Protein AF-A0A7S0QJR6-F1 (afdb_monomer_lite)

Structure (mmCIF, N/CA/C/O backbone):
data_AF-A0A7S0QJR6-F1
#
_entry.id   AF-A0A7S0QJR6-F1
#
loop_
_atom_site.group_PDB
_atom_site.id
_atom_site.type_symbol
_atom_site.label_atom_id
_atom_site.label_alt_id
_atom_site.label_comp_id
_atom_site.label_asym_id
_atom_site.label_entity_id
_atom_site.label_seq_id
_atom_site.pdbx_PDB_ins_code
_atom_site.Cartn_x
_atom_site.Cartn_y
_atom_site.Cartn_z
_atom_site.occupancy
_atom_site.B_iso_or_equiv
_atom_site.auth_seq_id
_atom_site.auth_comp_id
_atom_site.auth_asym_id
_atom_site.auth_atom_id
_atom_site.pdbx_PDB_model_num
ATOM 1 N N . LYS A 1 1 ? -5.152 1.933 2.899 1.00 95.94 1 LYS A N 1
ATOM 2 C CA . LYS A 1 1 ? -4.563 0.756 3.585 1.00 95.94 1 LYS A CA 1
ATOM 3 C C . LYS A 1 1 ? -5.414 0.241 4.747 1.00 95.94 1 LYS A C 1
ATOM 5 O O . LYS A 1 1 ? -6.207 -0.655 4.520 1.00 95.94 1 LYS A O 1
ATOM 10 N N . ILE A 1 2 ? -5.350 0.818 5.956 1.00 97.94 2 ILE A N 1
ATOM 11 C CA . ILE A 1 2 ? -6.043 0.253 7.140 1.00 97.94 2 ILE A CA 1
ATOM 12 C C . ILE A 1 2 ? -7.570 0.184 6.974 1.00 97.94 2 ILE A C 1
ATOM 14 O O . ILE A 1 2 ? -8.167 -0.830 7.309 1.00 97.94 2 ILE A O 1
ATOM 18 N N . ARG A 1 3 ? -8.201 1.206 6.374 1.00 96.88 3 ARG A N 1
ATOM 19 C CA . ARG A 1 3 ? -9.638 1.164 6.027 1.00 96.88 3 ARG A CA 1
ATOM 20 C C . ARG A 1 3 ? -9.983 -0.028 5.124 1.00 96.88 3 ARG A C 1
ATOM 22 O O . ARG A 1 3 ? -10.975 -0.702 5.360 1.00 96.88 3 ARG A O 1
ATOM 29 N N . THR A 1 4 ? -9.139 -0.305 4.129 1.00 97.75 4 THR A N 1
ATOM 30 C CA . THR A 1 4 ? -9.279 -1.445 3.210 1.00 97.75 4 THR A CA 1
ATOM 31 C C . THR A 1 4 ? -9.211 -2.773 3.959 1.00 97.75 4 THR A C 1
ATOM 33 O O . THR A 1 4 ? -10.058 -3.627 3.735 1.00 97.75 4 THR A O 1
ATOM 36 N N . ILE A 1 5 ? -8.258 -2.917 4.886 1.00 98.31 5 ILE A N 1
ATOM 37 C CA . ILE A 1 5 ? -8.121 -4.114 5.727 1.00 98.31 5 ILE A CA 1
ATOM 38 C C . ILE A 1 5 ? -9.370 -4.311 6.585 1.00 98.31 5 ILE A C 1
ATOM 40 O O . ILE A 1 5 ? -10.014 -5.349 6.498 1.00 98.31 5 ILE A O 1
ATOM 44 N N . LEU A 1 6 ? -9.763 -3.307 7.372 1.00 97.94 6 LEU A N 1
ATOM 45 C CA . LEU A 1 6 ? -10.917 -3.436 8.268 1.00 97.94 6 LEU A CA 1
ATOM 46 C C . LEU A 1 6 ? -12.202 -3.770 7.499 1.00 97.94 6 LEU A C 1
ATOM 48 O O . LEU A 1 6 ? -12.955 -4.642 7.921 1.00 97.94 6 LEU A O 1
ATOM 52 N N . ALA A 1 7 ? -12.418 -3.147 6.340 1.00 97.81 7 ALA A N 1
ATOM 53 C CA . ALA A 1 7 ? -13.571 -3.443 5.498 1.00 97.81 7 ALA A CA 1
ATOM 54 C C . ALA A 1 7 ? -13.519 -4.847 4.869 1.00 97.81 7 ALA A C 1
ATOM 56 O O . ALA A 1 7 ? -14.552 -5.511 4.815 1.00 97.81 7 ALA A O 1
ATOM 57 N N . TRP A 1 8 ? -12.344 -5.323 4.437 1.00 97.94 8 TRP A N 1
ATOM 58 C CA . TRP A 1 8 ? -12.167 -6.684 3.913 1.00 97.94 8 TRP A CA 1
ATOM 59 C C . TRP A 1 8 ? -12.589 -7.744 4.937 1.00 97.94 8 TRP A C 1
ATOM 61 O O . TRP A 1 8 ? -13.378 -8.633 4.626 1.00 97.94 8 TRP A O 1
ATOM 71 N N . TYR A 1 9 ? -12.149 -7.588 6.188 1.00 98.00 9 TYR A N 1
ATOM 72 C CA . TYR A 1 9 ? -12.516 -8.477 7.298 1.00 98.00 9 TYR A CA 1
ATOM 73 C C . TYR A 1 9 ? -13.872 -8.145 7.934 1.00 98.00 9 TYR A C 1
ATOM 75 O O . TYR A 1 9 ? -14.216 -8.706 8.972 1.00 98.00 9 TYR A O 1
ATOM 83 N N . LYS A 1 10 ? -14.659 -7.241 7.332 1.00 97.50 10 LYS A N 1
ATOM 84 C CA . LYS A 1 10 ? -15.990 -6.830 7.816 1.00 97.50 10 LYS A CA 1
ATOM 85 C C . LYS A 1 10 ? -15.982 -6.332 9.270 1.00 97.50 10 LYS A C 1
ATOM 87 O O . LYS A 1 10 ? -16.962 -6.485 9.997 1.00 97.50 10 LYS A O 1
ATOM 92 N N . VAL A 1 11 ? -14.881 -5.715 9.697 1.00 97.06 11 VAL A N 1
ATOM 93 C CA . VAL A 1 11 ? -14.753 -5.110 11.023 1.00 97.06 11 VAL A CA 1
ATOM 94 C C . VAL A 1 11 ? -15.526 -3.798 11.036 1.00 97.06 11 VAL A C 1
ATOM 96 O O . VAL A 1 11 ? -15.224 -2.876 10.278 1.00 97.06 11 VAL A O 1
ATOM 99 N N . ASN A 1 12 ? -16.514 -3.694 11.923 1.00 95.56 12 ASN A N 1
ATOM 100 C CA . ASN A 1 12 ? -17.247 -2.450 12.113 1.00 95.56 12 ASN A CA 1
ATOM 101 C C . ASN A 1 12 ? -16.322 -1.390 12.732 1.00 95.56 12 ASN A C 1
ATOM 103 O O . ASN A 1 12 ? -15.816 -1.567 13.841 1.00 95.56 12 ASN A O 1
ATOM 107 N N . CYS A 1 13 ? -16.089 -0.288 12.019 1.00 95.6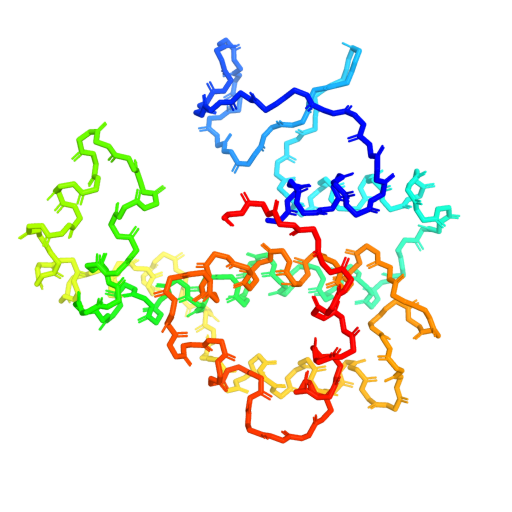2 13 CYS A N 1
ATOM 108 C CA . CYS A 1 13 ? -15.233 0.794 12.484 1.00 95.62 13 CYS A CA 1
ATOM 109 C C . CYS A 1 13 ? -15.836 2.165 12.175 1.00 95.62 13 CYS A C 1
ATOM 111 O O . CYS A 1 13 ? -16.346 2.409 11.081 1.00 95.62 13 CYS A O 1
ATOM 113 N N . LYS A 1 14 ? -15.705 3.098 13.124 1.00 95.56 14 LYS A N 1
ATOM 114 C CA . LYS A 1 14 ? -16.000 4.513 12.897 1.00 95.56 14 LYS A CA 1
ATOM 115 C C . LYS A 1 14 ? -14.749 5.209 12.373 1.00 95.56 14 LYS A C 1
ATOM 117 O O . LYS A 1 14 ? -13.735 5.273 13.065 1.00 95.56 14 LYS A O 1
ATOM 122 N N . VAL A 1 15 ? -14.837 5.763 11.170 1.00 94.62 15 VAL A N 1
ATOM 123 C CA . VAL A 1 15 ? -13.772 6.589 10.600 1.00 94.62 15 VAL A CA 1
ATOM 124 C C . VAL A 1 15 ? -13.892 8.008 11.148 1.00 94.62 15 VAL A C 1
ATOM 126 O O . VAL A 1 15 ? -14.958 8.617 11.094 1.00 94.62 15 VAL A O 1
ATOM 129 N N . VAL A 1 16 ? -12.789 8.529 11.679 1.00 93.88 16 VAL A N 1
ATOM 130 C CA . VAL A 1 16 ? -12.651 9.934 12.072 1.00 93.88 16 VAL A CA 1
ATOM 131 C C . VAL A 1 16 ? -11.519 10.522 11.244 1.00 93.88 16 VAL A C 1
ATOM 133 O O . VAL A 1 16 ? -10.412 9.981 11.244 1.00 93.88 16 VAL A O 1
ATOM 136 N N . GLU A 1 17 ? -11.810 11.589 10.504 1.00 90.06 17 GLU A N 1
ATOM 137 C CA . GLU A 1 17 ? -10.824 12.250 9.652 1.00 90.06 17 GLU A CA 1
ATOM 138 C C . GLU A 1 17 ? -9.863 13.122 10.471 1.00 90.06 17 GLU A C 1
ATOM 140 O O . GLU A 1 17 ? -10.236 13.732 11.474 1.00 90.06 17 GLU A O 1
ATOM 145 N N . GLY A 1 18 ? -8.612 13.197 10.016 1.00 88.69 18 GLY A N 1
ATOM 146 C CA . GLY A 1 18 ? -7.575 14.020 10.636 1.00 88.69 18 GLY A CA 1
ATOM 147 C C . GLY A 1 18 ? -6.831 13.360 11.803 1.00 88.69 18 GLY A C 1
ATOM 148 O O . GLY A 1 18 ? -6.850 12.147 12.008 1.00 88.69 18 GLY A O 1
ATOM 149 N N . LYS A 1 19 ? -6.080 14.183 12.544 1.00 91.06 19 LYS A N 1
ATOM 150 C CA . LYS A 1 19 ? -5.266 13.737 13.687 1.00 91.06 19 LYS A CA 1
ATOM 151 C C . LYS A 1 19 ? -6.158 13.490 14.902 1.00 91.06 19 LYS A C 1
ATOM 153 O O . LYS A 1 19 ? -7.064 14.274 15.165 1.00 91.06 19 LYS A O 1
ATOM 158 N N . LYS A 1 20 ? -5.845 12.463 15.699 1.00 92.25 20 LYS A N 1
ATOM 159 C CA . LYS A 1 20 ? -6.559 12.187 16.955 1.00 92.25 20 LYS A CA 1
ATOM 160 C C . LYS A 1 20 ? -6.364 13.342 17.957 1.00 92.25 20 LYS A C 1
ATOM 162 O O . LYS A 1 20 ? -5.222 13.576 18.371 1.00 92.25 20 LYS A O 1
ATOM 167 N N . PRO A 1 21 ? -7.438 14.029 18.396 1.00 92.50 21 PRO A N 1
ATOM 168 C CA . PRO A 1 21 ? -7.339 15.066 19.419 1.00 92.50 21 PRO A CA 1
ATOM 169 C C . PRO A 1 21 ? -6.743 14.510 20.716 1.00 92.50 21 PRO A C 1
ATOM 171 O O . PRO A 1 21 ? -7.046 13.386 21.117 1.00 92.50 21 PRO A O 1
ATOM 174 N N . GLY A 1 22 ? -5.856 15.279 21.348 1.00 92.62 22 GLY A N 1
ATOM 175 C CA . GLY A 1 22 ? -5.223 14.901 22.616 1.00 92.62 22 GLY A CA 1
ATOM 176 C C . GLY A 1 22 ? -4.218 13.744 22.543 1.00 92.62 22 GLY A C 1
ATOM 177 O O . GLY A 1 22 ? -3.695 13.349 23.577 1.00 92.62 22 GLY A O 1
ATOM 178 N N . SER A 1 23 ? -3.911 13.186 21.364 1.00 93.62 23 SER A N 1
ATOM 179 C CA . SER A 1 23 ? -2.858 12.168 21.257 1.00 93.62 23 SER A CA 1
ATOM 180 C C . SER A 1 23 ? -1.466 12.801 21.199 1.00 93.62 23 SER A C 1
ATOM 182 O O . SER A 1 23 ? -1.245 13.794 20.495 1.00 93.62 23 SER A O 1
ATOM 184 N N . GLU A 1 24 ? -0.506 12.201 21.903 1.00 94.81 24 GLU A N 1
ATOM 185 C CA . GLU A 1 24 ? 0.919 12.522 21.754 1.00 94.81 24 GLU A CA 1
ATOM 186 C C . GLU A 1 24 ? 1.427 12.161 20.354 1.00 94.81 24 GLU A C 1
ATOM 188 O O . GLU A 1 24 ? 2.206 12.907 19.761 1.00 94.81 24 GLU A O 1
ATOM 193 N N . TYR A 1 25 ? 0.908 11.078 19.769 1.00 94.62 25 TYR A N 1
ATOM 194 C CA . TYR A 1 25 ? 1.228 10.676 18.406 1.00 94.62 25 TYR A CA 1
ATOM 195 C C . TYR A 1 25 ? 0.570 11.621 17.391 1.00 94.62 25 TYR A C 1
ATOM 197 O O . TYR A 1 25 ? -0.652 11.752 17.331 1.00 94.62 25 TYR A O 1
ATOM 205 N N . LYS A 1 26 ? 1.391 12.300 16.582 1.00 94.00 26 LYS A N 1
ATOM 206 C CA . LYS A 1 26 ? 0.939 13.370 15.670 1.00 94.00 26 LYS A CA 1
ATOM 207 C C . LYS A 1 26 ? 0.714 12.930 14.223 1.00 94.00 26 LYS A C 1
ATOM 209 O O . LYS A 1 26 ? 0.361 13.777 13.397 1.00 94.00 26 LYS A O 1
ATOM 214 N N . LYS A 1 27 ? 0.941 11.654 13.901 1.00 93.81 27 LYS A N 1
ATOM 215 C CA . LYS A 1 27 ? 0.757 11.098 12.552 1.00 93.81 27 LYS A CA 1
ATOM 216 C C . LYS A 1 27 ? -0.567 10.331 12.451 1.00 93.81 27 LYS A C 1
ATOM 218 O O . LYS A 1 27 ? -1.242 10.086 13.447 1.00 93.81 27 LYS A O 1
ATOM 223 N N . VAL A 1 28 ? -0.925 9.969 11.225 1.00 93.00 28 VAL A N 1
ATOM 224 C CA . VAL A 1 28 ? -2.053 9.093 10.884 1.00 93.00 28 VAL A CA 1
ATOM 225 C C . VAL A 1 28 ? -1.512 7.867 10.132 1.00 93.00 28 VAL A C 1
ATOM 227 O O . VAL A 1 28 ? -0.479 7.995 9.474 1.00 93.00 28 VAL A O 1
ATOM 230 N N . PRO A 1 29 ? -2.170 6.696 10.197 1.00 95.75 29 PRO A N 1
ATOM 231 C CA . PRO A 1 29 ? -3.399 6.407 10.938 1.00 95.75 29 PRO A CA 1
ATOM 232 C C . PRO A 1 29 ? -3.167 6.151 12.436 1.00 95.75 29 PRO A C 1
ATOM 234 O O . PRO A 1 29 ? -2.066 5.815 12.871 1.00 95.75 29 PRO A O 1
ATOM 237 N N . VAL A 1 30 ? -4.251 6.266 13.208 1.00 97.25 30 VAL A N 1
ATOM 238 C CA . VAL A 1 30 ? -4.358 5.821 14.604 1.00 97.25 30 VAL A CA 1
ATOM 239 C C . VAL A 1 30 ? -5.579 4.912 14.712 1.00 97.25 30 VAL A C 1
ATOM 241 O O . VAL A 1 30 ? -6.662 5.291 14.269 1.00 97.25 30 VAL A O 1
ATOM 244 N N . LEU A 1 31 ? -5.410 3.729 15.297 1.00 97.25 31 LEU A N 1
ATOM 245 C CA . LEU A 1 31 ? -6.488 2.777 15.544 1.00 97.25 31 LEU A CA 1
ATOM 246 C C . LEU A 1 31 ? -6.731 2.713 17.048 1.00 97.25 31 LEU A C 1
ATOM 248 O O . LEU A 1 31 ? -5.809 2.452 17.819 1.00 97.25 31 LEU A O 1
ATOM 252 N N . VAL A 1 32 ? -7.967 2.974 17.461 1.00 96.19 32 VAL A N 1
ATOM 253 C CA . VAL A 1 32 ? -8.371 2.948 18.868 1.00 96.19 32 VAL A CA 1
ATOM 254 C C . VAL A 1 32 ? -9.368 1.818 19.059 1.00 96.19 32 VAL A C 1
ATOM 256 O O . VAL A 1 32 ? -10.373 1.748 18.357 1.00 96.19 32 VAL A O 1
ATOM 259 N N . THR A 1 33 ? -9.093 0.950 20.023 1.00 91.94 33 THR A N 1
ATOM 260 C CA . THR A 1 33 ? -9.961 -0.166 20.407 1.00 91.94 33 THR A CA 1
ATOM 261 C C . THR A 1 33 ? -10.104 -0.151 21.919 1.00 91.94 33 THR A C 1
ATOM 263 O O . THR A 1 33 ? -9.075 -0.230 22.578 1.00 91.94 33 THR A O 1
ATOM 266 N N . HIS A 1 34 ? -11.318 -0.083 22.473 1.00 86.50 34 HIS A N 1
ATOM 267 C CA . HIS A 1 34 ? -11.576 -0.035 23.926 1.00 86.50 34 HIS A CA 1
ATOM 268 C C . HIS A 1 34 ? -10.544 0.819 24.700 1.00 86.50 34 HIS A C 1
ATOM 270 O O . HIS A 1 34 ? -10.650 2.041 24.700 1.00 86.50 34 HIS A O 1
ATOM 276 N N . ASN A 1 35 ? -9.507 0.189 25.271 1.00 89.81 35 ASN A N 1
ATOM 277 C CA . ASN A 1 35 ? -8.468 0.828 26.089 1.00 89.81 35 ASN A CA 1
ATOM 278 C C . ASN A 1 35 ? -7.063 0.833 25.452 1.00 89.81 35 ASN A C 1
ATOM 280 O O . ASN A 1 35 ? -6.067 1.031 26.145 1.00 89.81 35 ASN A O 1
ATOM 284 N N . ARG A 1 36 ? -6.946 0.585 24.145 1.00 94.69 36 ARG A N 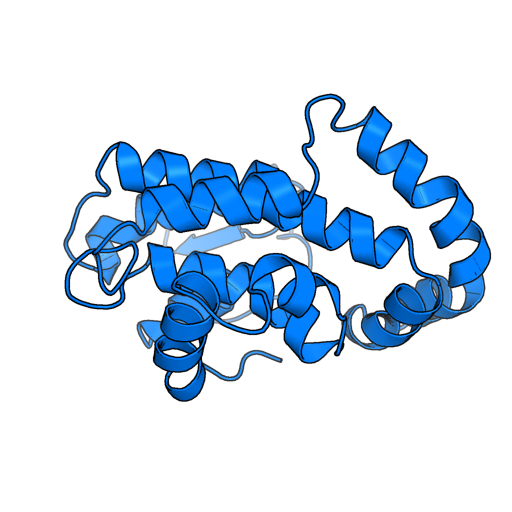1
ATOM 285 C CA . ARG A 1 36 ? -5.668 0.522 23.427 1.00 94.69 36 ARG A CA 1
ATOM 286 C C . ARG A 1 36 ? -5.665 1.447 22.222 1.00 94.69 36 ARG A C 1
ATOM 288 O O . ARG A 1 36 ? -6.627 1.517 21.461 1.00 94.69 36 ARG A O 1
ATOM 295 N N . GLN A 1 37 ? -4.533 2.115 22.040 1.00 95.94 37 GLN A N 1
ATOM 296 C CA . GLN A 1 37 ? -4.203 2.845 20.829 1.00 95.94 37 GLN A CA 1
ATOM 297 C C . GLN A 1 37 ? -3.059 2.117 20.121 1.00 95.94 37 GLN A C 1
ATOM 299 O O . GLN A 1 37 ? -2.028 1.834 20.729 1.00 95.94 37 GLN A O 1
ATOM 304 N N . ILE A 1 38 ? -3.246 1.813 18.843 1.00 97.06 38 ILE A N 1
ATOM 305 C CA . ILE A 1 38 ? -2.202 1.311 17.953 1.00 97.06 38 ILE A CA 1
ATOM 306 C C . ILE A 1 38 ? -1.888 2.443 16.977 1.00 97.06 38 ILE A C 1
ATOM 308 O O . ILE A 1 38 ? -2.796 3.097 16.460 1.00 97.06 38 ILE A O 1
ATOM 312 N N . ASN A 1 39 ? -0.606 2.709 16.769 1.00 97.19 39 ASN A N 1
ATOM 313 C CA . ASN A 1 39 ? -0.104 3.775 15.908 1.00 97.19 39 ASN A CA 1
ATOM 314 C C . ASN A 1 39 ? 0.721 3.160 14.790 1.00 97.19 39 ASN A C 1
ATOM 316 O O . ASN A 1 39 ? 1.288 2.094 14.997 1.00 97.19 39 ASN A O 1
ATOM 320 N N . ASP A 1 40 ? 0.853 3.887 13.682 1.00 96.31 40 ASP A N 1
ATOM 321 C CA . ASP A 1 40 ? 1.588 3.454 12.494 1.00 96.31 40 ASP A CA 1
ATOM 322 C C . ASP A 1 40 ? 0.922 2.277 11.767 1.00 96.31 40 ASP A C 1
ATOM 324 O O . ASP A 1 40 ? 0.548 1.255 12.337 1.00 96.31 40 ASP A O 1
ATOM 328 N N . SER A 1 41 ? 0.750 2.435 10.460 1.00 97.50 41 SER A N 1
ATOM 329 C CA . SER A 1 41 ? 0.051 1.440 9.661 1.00 97.50 41 SER A CA 1
ATOM 330 C C . SER A 1 41 ? 0.812 0.115 9.518 1.00 97.50 41 SER A C 1
ATOM 332 O O . SER A 1 41 ? 0.158 -0.909 9.371 1.00 97.50 41 SER A O 1
ATOM 334 N N . TYR A 1 42 ? 2.148 0.118 9.583 1.00 98.25 42 TYR A N 1
ATOM 335 C CA . TYR A 1 42 ? 2.976 -1.098 9.576 1.00 98.25 42 TYR A CA 1
ATOM 336 C C . TYR A 1 42 ? 2.734 -1.916 10.853 1.00 98.25 42 TYR A C 1
ATOM 338 O O . TYR A 1 42 ? 2.365 -3.090 10.807 1.00 98.25 42 TYR A O 1
ATOM 346 N N . ILE A 1 43 ? 2.813 -1.252 12.011 1.00 98.19 43 ILE A N 1
ATOM 347 C CA . ILE A 1 43 ? 2.581 -1.880 13.318 1.00 98.19 43 ILE A CA 1
ATOM 348 C C . ILE A 1 43 ? 1.140 -2.383 13.449 1.00 98.19 43 ILE A C 1
ATOM 350 O O . ILE A 1 43 ? 0.909 -3.446 14.023 1.00 98.19 43 ILE A O 1
ATOM 354 N N . MET A 1 44 ? 0.161 -1.658 12.897 1.00 98.31 44 MET A N 1
ATOM 355 C CA . MET A 1 44 ? -1.230 -2.118 12.863 1.00 98.31 44 MET A CA 1
ATOM 356 C C . MET A 1 44 ? -1.396 -3.423 12.095 1.00 98.31 44 MET A C 1
ATOM 358 O O . MET A 1 44 ? -2.093 -4.299 12.590 1.00 98.31 44 MET A O 1
ATOM 362 N N . VAL A 1 45 ? -0.785 -3.568 10.916 1.00 98.31 45 VAL A N 1
ATOM 363 C CA . VAL A 1 45 ? -0.902 -4.803 10.123 1.00 98.31 45 VAL A CA 1
ATOM 364 C C . VAL A 1 45 ? -0.354 -5.990 10.910 1.00 98.31 45 VAL A C 1
ATOM 366 O O . VAL A 1 45 ? -1.052 -6.991 11.054 1.00 98.31 45 VAL A O 1
ATOM 369 N N . ILE A 1 46 ? 0.826 -5.844 11.519 1.00 98.19 46 ILE A N 1
ATOM 370 C CA . ILE A 1 46 ? 1.433 -6.893 12.353 1.00 98.19 46 ILE A CA 1
ATOM 371 C C . ILE A 1 46 ? 0.544 -7.240 13.550 1.00 98.19 46 ILE A C 1
ATOM 373 O O . ILE A 1 46 ? 0.303 -8.412 13.825 1.00 98.19 46 ILE A O 1
ATOM 377 N N . ALA A 1 47 ? 0.028 -6.232 14.258 1.00 97.81 47 ALA A N 1
ATOM 378 C CA . ALA A 1 47 ? -0.806 -6.449 15.438 1.00 97.81 47 ALA A CA 1
ATOM 379 C C . ALA A 1 47 ? -2.182 -7.051 15.103 1.00 97.81 47 ALA A C 1
ATOM 381 O O . ALA A 1 47 ? -2.750 -7.768 15.926 1.00 97.81 47 ALA A O 1
ATOM 382 N N . LEU A 1 48 ? -2.732 -6.739 13.926 1.00 97.50 48 LEU A N 1
ATOM 383 C CA . LEU A 1 48 ? -4.050 -7.199 13.493 1.00 97.50 48 LEU A CA 1
ATOM 384 C C . LEU A 1 48 ? -4.019 -8.578 12.836 1.00 97.50 48 LEU A C 1
ATOM 386 O O . LEU A 1 48 ? -5.019 -9.279 12.927 1.00 97.50 48 LEU A O 1
ATOM 390 N N . ALA A 1 49 ? -2.912 -8.990 12.216 1.00 98.00 49 ALA A N 1
ATOM 391 C CA . ALA A 1 49 ? -2.798 -10.285 11.544 1.00 98.00 49 ALA A CA 1
ATOM 392 C C . ALA A 1 49 ? -3.267 -11.487 12.397 1.00 98.00 49 ALA A C 1
ATOM 394 O O . ALA A 1 49 ? -4.193 -12.175 11.965 1.00 98.00 49 ALA A O 1
ATOM 395 N N . PRO A 1 50 ? -2.777 -11.708 13.637 1.00 97.75 50 PRO A N 1
ATOM 396 C CA . PRO A 1 50 ? -3.242 -12.838 14.447 1.00 97.75 50 PRO A CA 1
ATOM 397 C C . PRO A 1 50 ? -4.711 -12.728 14.873 1.00 97.75 50 PRO A C 1
ATOM 399 O O . PRO A 1 50 ? -5.312 -13.729 15.245 1.00 97.75 50 PRO A O 1
ATOM 402 N N . ILE A 1 51 ? -5.295 -11.527 14.835 1.00 97.00 51 ILE A N 1
ATOM 403 C CA . ILE A 1 51 ? -6.691 -11.282 15.217 1.00 97.00 51 ILE A CA 1
ATOM 404 C C . ILE A 1 51 ? -7.624 -11.511 14.023 1.00 97.00 51 ILE A C 1
ATOM 406 O O . ILE A 1 51 ? -8.697 -12.082 14.187 1.00 97.00 51 ILE A O 1
ATOM 410 N N . LEU A 1 52 ? -7.234 -11.038 12.837 1.00 96.94 52 LEU A N 1
ATOM 411 C CA . LEU A 1 52 ? -8.078 -11.031 11.641 1.00 96.94 52 LEU A CA 1
ATOM 412 C C . LEU A 1 52 ? -7.905 -12.292 10.789 1.00 96.94 52 LEU A C 1
ATOM 414 O O . LEU A 1 52 ? -8.899 -12.831 10.313 1.00 96.94 52 LEU A O 1
ATOM 418 N N . ASP A 1 53 ? -6.669 -12.771 10.633 1.00 95.31 53 ASP A N 1
ATOM 419 C CA . ASP A 1 53 ? -6.348 -13.985 9.869 1.00 95.31 53 ASP A CA 1
ATOM 420 C C . ASP A 1 53 ? -6.192 -15.227 10.750 1.00 95.31 53 ASP A C 1
ATOM 422 O O . ASP A 1 53 ? -6.160 -16.345 10.241 1.00 95.31 53 ASP A O 1
ATOM 426 N N . GLY A 1 54 ? -6.062 -15.059 12.070 1.00 96.69 54 GLY A N 1
ATOM 427 C CA . GLY A 1 54 ? -5.747 -16.164 12.980 1.00 96.69 54 GLY A CA 1
ATOM 428 C C . GLY A 1 54 ? -4.314 -16.693 12.831 1.00 96.69 54 GLY A C 1
ATOM 429 O O . GLY A 1 54 ? -3.981 -17.731 13.401 1.00 96.69 54 GLY A O 1
ATOM 430 N N . VAL A 1 55 ? -3.461 -15.993 12.075 1.00 94.38 55 VAL A N 1
ATOM 431 C CA . VAL A 1 55 ? -2.088 -16.402 11.761 1.00 94.38 55 VAL A CA 1
ATOM 432 C C . VAL A 1 55 ? -1.113 -15.303 12.169 1.00 94.38 55 VAL A C 1
ATOM 434 O O . VAL A 1 55 ? -1.327 -14.119 11.907 1.00 94.38 55 VAL A O 1
ATOM 437 N N . GLN A 1 56 ? -0.017 -15.702 12.816 1.00 97.06 56 GLN A N 1
ATOM 438 C CA . GLN A 1 56 ? 1.113 -14.807 13.043 1.00 97.06 56 GLN A CA 1
ATOM 439 C C . GLN A 1 56 ? 1.903 -14.641 11.750 1.00 97.06 56 GLN A C 1
ATOM 441 O O . GLN A 1 56 ? 2.247 -15.631 11.103 1.00 97.06 56 GLN A O 1
ATOM 446 N N . LEU A 1 57 ? 2.216 -13.397 11.389 1.00 97.56 57 LEU A N 1
ATOM 447 C CA . LEU A 1 57 ? 2.990 -13.129 10.181 1.00 97.56 57 LEU A CA 1
ATOM 448 C C . LEU A 1 57 ? 4.365 -13.791 10.270 1.00 97.56 57 LEU A C 1
ATOM 450 O O . LEU A 1 57 ? 5.078 -13.661 11.267 1.00 97.56 57 LEU A O 1
ATOM 454 N N . THR A 1 58 ? 4.746 -14.482 9.199 1.00 97.75 58 THR A N 1
ATOM 455 C CA . THR A 1 58 ? 6.106 -14.996 9.053 1.00 97.75 58 THR A CA 1
ATOM 456 C C . THR A 1 58 ? 7.084 -13.838 8.856 1.00 97.75 58 THR A C 1
ATOM 458 O O . THR A 1 58 ? 6.696 -12.725 8.499 1.00 97.75 58 THR A O 1
ATOM 461 N N . LYS A 1 59 ? 8.383 -14.103 9.033 1.00 98.12 59 LYS A N 1
ATOM 462 C CA . LYS A 1 59 ? 9.429 -13.108 8.764 1.00 98.12 59 LYS A CA 1
ATOM 463 C C . LYS A 1 59 ? 9.337 -12.543 7.338 1.00 98.12 59 LYS A C 1
ATOM 465 O O . LYS A 1 59 ? 9.394 -11.334 7.168 1.00 98.12 59 LYS A O 1
ATOM 470 N N . GLU A 1 60 ? 9.108 -13.407 6.349 1.00 97.88 60 GLU A N 1
ATOM 471 C CA . GLU A 1 60 ? 8.928 -13.007 4.946 1.00 97.88 60 GLU A CA 1
ATOM 472 C C . GLU A 1 60 ? 7.736 -12.046 4.776 1.00 97.88 60 GLU A C 1
ATOM 474 O O . GLU A 1 60 ? 7.842 -11.024 4.107 1.00 97.88 60 GLU A O 1
ATOM 479 N N . MET A 1 61 ? 6.602 -12.329 5.425 1.00 98.12 61 MET A N 1
ATOM 480 C CA . MET A 1 61 ? 5.421 -11.458 5.368 1.00 98.12 61 MET A CA 1
ATOM 481 C C . MET A 1 61 ? 5.662 -10.095 6.025 1.00 98.12 61 MET A C 1
ATOM 483 O O . MET A 1 61 ? 5.175 -9.079 5.530 1.00 98.12 61 MET A O 1
ATOM 487 N N . ILE A 1 62 ? 6.418 -10.067 7.125 1.00 98.50 62 ILE A N 1
ATOM 488 C CA . ILE A 1 62 ? 6.808 -8.825 7.801 1.00 98.50 62 ILE A CA 1
ATOM 489 C C . ILE A 1 62 ? 7.715 -7.987 6.890 1.00 98.50 62 ILE A C 1
ATOM 491 O O . ILE A 1 62 ? 7.475 -6.791 6.745 1.00 98.50 62 ILE A O 1
ATOM 495 N N . GLU A 1 63 ? 8.688 -8.608 6.218 1.00 98.38 63 GLU A N 1
ATOM 496 C CA . GLU A 1 63 ? 9.569 -7.935 5.251 1.00 98.38 63 GLU A CA 1
ATOM 497 C C . GLU A 1 63 ? 8.781 -7.363 4.058 1.00 98.38 63 GLU A C 1
ATOM 499 O O . GLU A 1 63 ? 9.033 -6.235 3.626 1.00 98.38 63 GLU A O 1
ATOM 504 N N . ILE A 1 64 ? 7.773 -8.089 3.556 1.00 98.50 64 ILE A N 1
ATOM 505 C CA . ILE A 1 64 ? 6.871 -7.584 2.507 1.00 98.50 64 ILE A CA 1
ATOM 506 C C . ILE A 1 64 ? 6.088 -6.360 3.002 1.00 98.50 64 ILE A C 1
ATOM 508 O O . ILE A 1 64 ? 5.975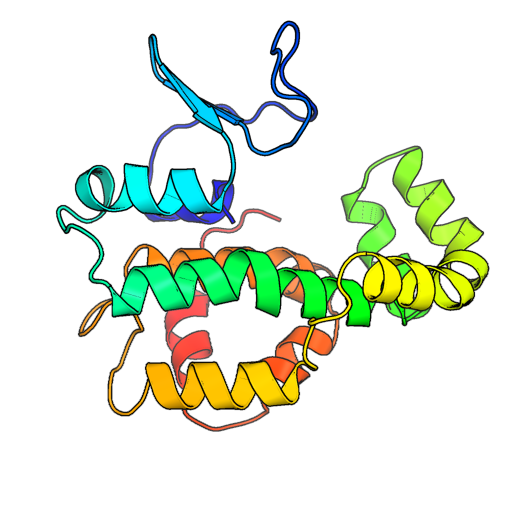 -5.371 2.278 1.00 98.50 64 ILE A O 1
ATOM 512 N N . GLU A 1 65 ? 5.556 -6.389 4.224 1.00 98.50 65 GLU A N 1
ATOM 513 C CA . GLU A 1 65 ? 4.788 -5.276 4.801 1.00 98.50 65 GLU A CA 1
ATOM 514 C C . GLU A 1 65 ? 5.667 -4.049 5.109 1.00 98.50 65 GLU A C 1
ATOM 516 O O . GLU A 1 65 ? 5.241 -2.903 4.914 1.00 98.50 65 GLU A O 1
ATOM 521 N N . GLU A 1 66 ? 6.917 -4.270 5.520 1.00 98.31 66 GLU A N 1
ATOM 522 C CA . GLU A 1 66 ? 7.925 -3.222 5.690 1.00 98.31 66 GLU A CA 1
ATOM 523 C C . GLU A 1 66 ? 8.238 -2.563 4.340 1.00 98.31 66 GLU A C 1
ATOM 525 O O . GLU A 1 66 ? 8.117 -1.342 4.193 1.00 98.31 66 GLU A O 1
ATOM 530 N N . MET A 1 67 ? 8.525 -3.373 3.316 1.00 98.31 67 MET A N 1
ATOM 531 C CA . MET A 1 67 ? 8.733 -2.914 1.941 1.00 98.31 67 MET A CA 1
ATOM 532 C C . MET A 1 67 ? 7.493 -2.203 1.378 1.00 98.31 67 MET A C 1
ATOM 534 O O . MET A 1 67 ? 7.625 -1.232 0.632 1.00 98.31 67 MET A O 1
ATOM 538 N N . THR A 1 68 ? 6.286 -2.651 1.731 1.00 98.50 68 THR A N 1
ATOM 539 C CA . THR A 1 68 ? 5.011 -2.019 1.350 1.00 98.50 68 THR A CA 1
ATOM 540 C C . THR A 1 68 ? 4.913 -0.613 1.923 1.00 98.50 68 THR A C 1
ATOM 542 O O . THR A 1 68 ? 4.653 0.342 1.187 1.00 98.50 68 THR A O 1
ATOM 545 N N . THR A 1 69 ? 5.143 -0.476 3.228 1.00 98.00 69 THR A N 1
ATOM 546 C CA . THR A 1 69 ? 4.915 0.775 3.959 1.00 98.00 69 THR A CA 1
ATOM 547 C C . THR A 1 69 ? 6.022 1.793 3.738 1.00 98.00 69 THR A C 1
ATOM 549 O O . THR A 1 69 ? 5.731 2.961 3.497 1.00 98.00 69 THR A O 1
ATOM 552 N N . TYR A 1 70 ? 7.281 1.371 3.810 1.00 97.38 70 TYR A N 1
ATOM 553 C CA . TYR A 1 70 ? 8.427 2.284 3.791 1.00 97.38 70 TYR A CA 1
ATOM 554 C C . TYR A 1 70 ? 9.136 2.343 2.433 1.00 97.38 70 TYR A C 1
ATOM 556 O O . TYR A 1 70 ? 10.001 3.190 2.234 1.00 97.38 70 TYR A O 1
ATOM 564 N N . GLY A 1 71 ? 8.761 1.479 1.486 1.00 98.25 71 GLY A N 1
ATOM 565 C CA . GLY A 1 71 ? 9.299 1.475 0.127 1.00 98.25 71 GLY A CA 1
ATOM 566 C C . GLY A 1 71 ? 8.252 1.835 -0.920 1.00 98.25 71 GLY A C 1
ATOM 567 O O . GLY A 1 71 ? 8.193 2.969 -1.397 1.00 98.25 71 GLY A O 1
ATOM 568 N N . LEU A 1 72 ? 7.411 0.860 -1.274 1.00 98.56 72 LEU A N 1
ATOM 569 C CA . LEU A 1 72 ? 6.463 0.951 -2.386 1.00 98.56 72 LEU A CA 1
ATOM 570 C C . LEU A 1 72 ? 5.523 2.156 -2.259 1.00 98.56 72 LEU A C 1
ATOM 572 O O . LEU A 1 72 ? 5.352 2.888 -3.230 1.00 98.56 72 LEU A O 1
ATOM 576 N N . MET A 1 73 ? 4.942 2.389 -1.077 1.00 97.94 73 MET A N 1
ATOM 577 C CA . MET A 1 73 ? 4.043 3.527 -0.854 1.00 97.94 73 MET A CA 1
ATOM 578 C C . MET A 1 73 ? 4.724 4.861 -1.186 1.00 97.94 73 MET A C 1
ATOM 580 O O . MET A 1 73 ? 4.181 5.653 -1.953 1.00 97.94 73 MET A O 1
ATOM 584 N N . ILE A 1 74 ? 5.944 5.072 -0.689 1.00 97.88 74 ILE A N 1
ATOM 585 C CA . ILE A 1 74 ? 6.706 6.307 -0.913 1.00 97.88 74 ILE A CA 1
ATOM 586 C C . ILE A 1 74 ? 7.137 6.423 -2.383 1.00 97.88 74 ILE A C 1
ATOM 588 O O . ILE A 1 74 ? 7.131 7.513 -2.952 1.00 97.88 74 ILE A O 1
ATOM 592 N N . ALA A 1 75 ? 7.470 5.310 -3.040 1.00 98.12 75 ALA A N 1
ATOM 593 C CA . ALA A 1 75 ? 7.800 5.306 -4.464 1.00 98.12 75 ALA A CA 1
ATOM 594 C C . ALA A 1 75 ? 6.593 5.668 -5.348 1.00 98.12 75 ALA A C 1
ATOM 596 O O . ALA A 1 75 ? 6.742 6.400 -6.325 1.00 98.12 75 ALA A O 1
ATOM 597 N N . LEU A 1 76 ? 5.388 5.213 -4.994 1.00 97.44 76 LEU A N 1
ATOM 598 C CA . LEU A 1 76 ? 4.153 5.612 -5.675 1.00 97.44 76 LEU A CA 1
ATOM 599 C C . LEU A 1 76 ? 3.841 7.097 -5.444 1.00 97.44 76 LEU A C 1
ATOM 601 O O . LEU A 1 76 ? 3.475 7.797 -6.390 1.00 97.44 76 LEU A O 1
ATOM 605 N N . GLU A 1 77 ? 4.023 7.593 -4.217 1.00 96.19 77 GLU A N 1
ATOM 606 C CA . GLU A 1 77 ? 3.899 9.021 -3.898 1.00 96.19 77 GLU A CA 1
ATOM 607 C C . GLU A 1 77 ? 4.892 9.861 -4.702 1.00 96.19 77 GLU A C 1
ATOM 609 O O . GLU A 1 77 ? 4.516 10.906 -5.227 1.00 96.19 77 GLU A O 1
ATOM 614 N N . LEU A 1 78 ? 6.133 9.396 -4.861 1.00 96.94 78 LEU A N 1
ATOM 615 C CA . LEU A 1 78 ? 7.151 10.076 -5.658 1.00 96.94 78 LEU A CA 1
ATOM 616 C C . LEU A 1 78 ? 6.728 10.236 -7.122 1.00 96.94 78 LEU A C 1
ATOM 618 O O . LEU A 1 78 ? 6.936 11.303 -7.697 1.00 96.94 78 LEU A O 1
ATOM 622 N N . GLU A 1 79 ? 6.118 9.209 -7.713 1.00 96.00 79 GLU A N 1
ATOM 623 C CA . GLU A 1 79 ? 5.603 9.271 -9.085 1.00 96.00 79 GLU A CA 1
ATOM 624 C C . GLU A 1 79 ? 4.449 10.269 -9.225 1.00 96.00 79 GLU A C 1
ATOM 626 O O . GLU A 1 79 ? 4.404 11.017 -10.200 1.00 96.00 79 GLU A O 1
ATOM 631 N N . VAL A 1 80 ? 3.534 10.315 -8.249 1.00 94.81 80 VAL A N 1
ATOM 632 C CA . VAL A 1 80 ? 2.437 11.299 -8.241 1.00 94.81 80 VAL A CA 1
ATOM 633 C C . VAL A 1 80 ? 2.987 12.705 -8.061 1.00 94.81 80 VAL A C 1
ATOM 635 O O . VAL A 1 80 ? 2.666 13.602 -8.832 1.00 94.81 80 VAL A O 1
ATOM 638 N N . VAL A 1 81 ? 3.847 12.904 -7.065 1.00 95.44 81 VAL A N 1
ATOM 639 C CA . VAL A 1 81 ? 4.435 14.208 -6.763 1.00 95.44 81 VAL A CA 1
ATOM 640 C C . VAL A 1 81 ? 5.301 14.698 -7.917 1.00 95.44 81 VAL A C 1
ATOM 642 O O . VAL A 1 81 ? 5.357 15.896 -8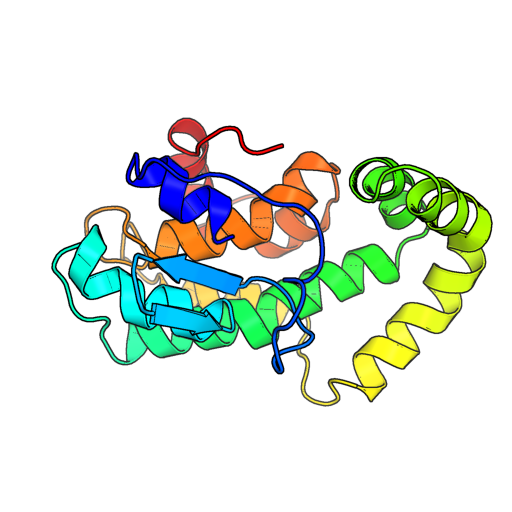.126 1.00 95.44 81 VAL A O 1
ATOM 645 N N . GLY A 1 82 ? 5.926 13.819 -8.702 1.00 94.81 82 GLY A N 1
ATOM 646 C CA . GLY A 1 82 ? 6.677 14.187 -9.908 1.00 94.81 82 GLY A CA 1
ATOM 647 C C . GLY A 1 82 ? 5.828 14.501 -11.137 1.00 94.81 82 GLY A C 1
ATOM 648 O O . GLY A 1 82 ? 6.388 14.801 -12.189 1.00 94.81 82 GLY A O 1
ATOM 649 N N . SER A 1 83 ? 4.498 14.442 -11.035 1.00 94.56 83 SER A N 1
ATOM 650 C CA . SER A 1 83 ? 3.592 14.634 -12.160 1.00 94.56 83 SER A CA 1
ATOM 651 C C . SER A 1 83 ? 2.524 15.672 -11.842 1.00 94.56 83 SER A C 1
ATOM 653 O O . SER A 1 83 ? 1.634 15.485 -11.015 1.00 94.56 83 SER A O 1
ATOM 655 N N . CYS A 1 84 ? 2.581 16.783 -12.564 1.00 94.44 84 CYS A N 1
ATOM 656 C CA . CYS A 1 84 ? 1.611 17.857 -12.441 1.00 94.44 84 CYS A CA 1
ATOM 657 C C . CYS A 1 84 ? 0.168 17.398 -12.721 1.00 94.44 84 CYS A C 1
ATOM 659 O O . CYS A 1 84 ? -0.747 17.758 -11.983 1.00 94.44 84 CYS A O 1
ATOM 661 N N . THR A 1 85 ? -0.042 16.550 -13.731 1.00 93.31 85 THR A N 1
ATOM 662 C CA . THR A 1 85 ? -1.370 15.989 -14.028 1.00 93.31 85 THR A CA 1
ATOM 663 C C . THR A 1 85 ? -1.851 15.048 -12.926 1.00 93.31 85 THR A C 1
ATOM 665 O O . THR A 1 85 ? -3.028 15.082 -12.576 1.00 93.31 85 THR A O 1
ATOM 668 N N . ALA A 1 86 ? -0.949 14.266 -12.328 1.00 91.94 86 ALA A N 1
ATOM 669 C CA . ALA A 1 86 ? -1.271 13.375 -11.215 1.00 91.94 86 ALA A CA 1
ATOM 670 C C . ALA A 1 86 ? -1.645 14.132 -9.939 1.00 91.94 86 ALA A C 1
ATOM 672 O O . ALA A 1 86 ? -2.561 13.743 -9.221 1.00 91.94 86 ALA A O 1
ATOM 673 N N . LEU A 1 87 ? -0.948 15.229 -9.643 1.00 93.88 87 LEU A N 1
ATOM 674 C CA . LEU A 1 87 ? -1.286 16.087 -8.509 1.00 93.88 87 LEU A CA 1
ATOM 675 C C . LEU A 1 87 ? -2.675 16.700 -8.674 1.00 93.88 87 LEU A C 1
ATOM 677 O O . LEU A 1 87 ? -3.457 16.697 -7.726 1.00 93.88 87 LEU A O 1
ATOM 681 N N . ILE A 1 88 ? -3.000 17.173 -9.880 1.00 93.19 88 ILE A N 1
ATOM 682 C CA . ILE A 1 88 ? -4.331 17.704 -10.190 1.00 93.19 88 ILE A CA 1
ATOM 683 C C . ILE A 1 88 ? -5.394 16.605 -10.056 1.00 93.19 88 ILE A C 1
ATOM 685 O O . ILE A 1 88 ? -6.434 16.854 -9.452 1.00 93.19 88 ILE A O 1
ATOM 689 N N . SER A 1 89 ? -5.141 15.386 -10.549 1.00 90.56 89 SER A N 1
ATOM 690 C CA . SER A 1 89 ? -6.114 14.287 -10.447 1.00 90.56 89 SER A CA 1
ATOM 691 C C . SER A 1 89 ? -6.319 13.793 -9.011 1.00 90.56 89 SER A C 1
ATOM 693 O O . SER A 1 89 ? -7.422 13.386 -8.655 1.00 90.56 89 SER A O 1
ATOM 695 N N . CYS A 1 90 ? -5.292 13.880 -8.162 1.00 90.31 90 CYS A N 1
ATOM 696 C CA . CYS A 1 90 ? -5.375 13.554 -6.737 1.00 90.31 90 CYS A CA 1
ATOM 697 C C . CYS A 1 90 ? -5.958 14.690 -5.878 1.00 90.31 90 CYS A C 1
ATOM 699 O O . CYS A 1 90 ? -6.340 14.445 -4.734 1.00 90.31 90 CYS A O 1
ATOM 701 N N . ALA A 1 91 ? -6.025 15.927 -6.380 1.00 91.75 91 ALA A N 1
ATOM 702 C CA . ALA A 1 91 ? -6.469 17.091 -5.612 1.00 91.75 91 ALA A CA 1
ATOM 703 C C . ALA A 1 91 ? -7.841 16.912 -4.920 1.00 91.75 91 ALA A C 1
ATOM 705 O O . ALA A 1 91 ? -7.944 17.272 -3.742 1.00 91.75 91 ALA A O 1
ATOM 706 N N . PRO A 1 92 ? -8.874 16.315 -5.555 1.00 89.19 92 PRO A N 1
ATOM 707 C CA . PRO A 1 92 ? -10.167 16.090 -4.904 1.00 89.19 92 PRO A CA 1
ATOM 708 C C . PRO A 1 92 ? -10.080 15.220 -3.643 1.00 89.19 92 PRO A C 1
ATOM 710 O O . PRO A 1 92 ? -10.833 15.440 -2.695 1.00 89.19 92 PRO A O 1
ATOM 713 N N . SER A 1 93 ? -9.128 14.282 -3.584 1.00 85.00 93 SER A N 1
ATOM 714 C CA . SER A 1 93 ? -8.953 13.373 -2.444 1.00 85.00 93 SER A CA 1
ATOM 715 C C . SER A 1 93 ? -8.474 14.074 -1.168 1.00 85.00 93 SER A C 1
ATOM 717 O O . SER A 1 93 ? -8.597 13.511 -0.083 1.00 85.00 93 SER A O 1
ATOM 719 N N . PHE A 1 94 ? -7.947 15.299 -1.268 1.00 83.25 94 PHE A N 1
ATOM 720 C CA . PHE A 1 94 ? -7.500 16.088 -0.115 1.00 83.25 94 PHE A CA 1
ATOM 721 C C . PHE A 1 94 ? -8.610 16.946 0.512 1.00 83.25 94 PHE A C 1
ATOM 723 O O . PHE A 1 94 ? -8.399 17.514 1.585 1.00 83.25 94 PHE A O 1
ATOM 730 N N . GLY A 1 95 ? -9.777 17.055 -0.136 1.00 85.81 95 GLY A N 1
ATOM 731 C CA . GLY A 1 95 ? -10.864 17.942 0.287 1.00 85.81 95 GLY A CA 1
ATOM 732 C C . GLY A 1 95 ? -10.525 19.439 0.178 1.00 85.81 95 GLY A C 1
ATOM 733 O O . GLY A 1 95 ? -9.386 19.836 -0.059 1.00 85.81 95 GLY A O 1
ATOM 734 N N . CYS A 1 96 ? -11.521 20.309 0.343 1.00 84.31 96 CYS A N 1
ATOM 735 C CA . CYS A 1 96 ? -11.321 21.765 0.363 1.00 84.31 96 CYS A CA 1
ATOM 736 C C . CYS A 1 96 ? -10.897 22.222 1.778 1.00 84.31 96 CYS A C 1
ATOM 738 O O . CYS A 1 96 ? -11.506 21.757 2.744 1.00 84.31 96 CYS A O 1
ATOM 740 N N . PRO A 1 97 ? -9.883 23.102 1.950 1.00 91.56 97 PRO A N 1
ATOM 741 C CA . PRO A 1 97 ? -9.187 23.899 0.926 1.00 91.56 97 PRO A CA 1
ATOM 742 C C . PRO A 1 97 ? -7.898 23.278 0.368 1.00 91.56 97 PRO A C 1
ATOM 744 O O . PRO A 1 97 ? -7.338 23.804 -0.595 1.00 91.56 97 PRO A O 1
ATOM 747 N N . LEU A 1 98 ? -7.406 22.180 0.947 1.00 90.62 98 LEU A N 1
ATOM 748 C CA . LEU A 1 98 ? -6.093 21.627 0.602 1.00 90.62 98 LEU A CA 1
ATOM 749 C C . LEU A 1 98 ? -6.011 21.166 -0.862 1.00 90.62 98 LEU A C 1
ATOM 751 O O . LEU A 1 98 ? -5.016 21.438 -1.528 1.00 90.62 98 LEU A O 1
ATOM 755 N N . GLY A 1 99 ? -7.067 20.549 -1.389 1.00 92.50 99 GLY A N 1
ATOM 756 C CA . GLY A 1 99 ? -7.171 20.153 -2.792 1.00 92.50 99 GLY A CA 1
ATOM 757 C C . GLY A 1 99 ? -7.007 21.332 -3.753 1.00 92.50 99 GLY A C 1
ATOM 758 O O . GLY A 1 99 ? -6.268 21.229 -4.727 1.00 92.50 99 GLY A O 1
ATOM 759 N N . CYS A 1 100 ? -7.594 22.492 -3.441 1.00 93.62 100 CYS A N 1
ATOM 760 C CA . CYS A 1 100 ? -7.437 23.701 -4.257 1.00 93.62 100 CYS A CA 1
ATOM 761 C C . CYS A 1 100 ? -5.982 24.185 -4.292 1.00 93.62 100 CYS A C 1
ATOM 763 O O . CYS A 1 100 ? -5.507 24.622 -5.342 1.00 93.62 100 CYS A O 1
ATOM 765 N N . VAL A 1 101 ? -5.262 24.073 -3.170 1.00 94.25 101 VAL A N 1
ATOM 766 C CA . VAL A 1 101 ? -3.832 24.408 -3.092 1.00 94.25 101 VAL A CA 1
ATOM 767 C C . VAL A 1 101 ? -3.007 23.411 -3.901 1.00 94.25 101 VAL A C 1
ATOM 769 O O . VAL A 1 101 ? -2.158 23.826 -4.685 1.00 94.25 101 VAL A O 1
ATOM 772 N N . VAL A 1 102 ? -3.275 22.109 -3.769 1.00 94.12 102 VAL A N 1
ATOM 773 C CA . VAL A 1 102 ? -2.573 21.066 -4.534 1.00 94.12 102 VAL A CA 1
ATOM 774 C C . VAL A 1 102 ? -2.765 21.266 -6.039 1.00 94.12 102 VAL A C 1
ATOM 776 O O . VAL A 1 102 ? -1.782 21.241 -6.775 1.00 94.12 102 VAL A O 1
ATOM 779 N N . ALA A 1 103 ? -3.994 21.530 -6.493 1.00 94.56 103 ALA A N 1
ATOM 780 C CA . ALA A 1 103 ? -4.286 21.772 -7.905 1.00 94.56 103 ALA A CA 1
ATOM 781 C C . ALA A 1 103 ? -3.623 23.061 -8.421 1.00 94.56 103 ALA A C 1
ATOM 783 O O . ALA A 1 103 ? -2.922 23.032 -9.430 1.00 94.56 103 ALA A O 1
ATOM 784 N N . SER A 1 104 ? -3.787 24.180 -7.707 1.00 95.94 104 SER A N 1
ATOM 785 C CA . SER A 1 104 ? -3.247 25.487 -8.120 1.00 95.94 104 SER A CA 1
ATOM 786 C C . SER A 1 104 ? -1.718 25.533 -8.099 1.00 95.94 104 SER A C 1
ATOM 788 O O . SER A 1 104 ? -1.101 26.222 -8.908 1.00 95.94 104 SER A O 1
ATOM 790 N N . CYS A 1 105 ? -1.086 24.796 -7.183 1.00 95.50 105 CYS A N 1
ATOM 791 C CA . CYS A 1 105 ? 0.366 24.758 -7.030 1.00 95.50 105 CYS A CA 1
ATOM 792 C C . CYS A 1 105 ? 1.012 23.514 -7.656 1.00 95.50 105 CYS A C 1
ATOM 794 O O . CYS A 1 105 ? 2.194 23.275 -7.402 1.00 95.50 105 CYS A O 1
ATOM 796 N N . ALA A 1 106 ? 0.291 22.740 -8.476 1.00 95.62 106 ALA A N 1
ATOM 797 C CA . ALA A 1 106 ? 0.785 21.482 -9.038 1.00 95.62 106 ALA A CA 1
ATOM 798 C C . ALA A 1 106 ? 2.135 21.648 -9.760 1.00 95.62 106 ALA A C 1
ATOM 800 O O . ALA A 1 106 ? 3.042 20.866 -9.505 1.00 95.62 106 ALA A O 1
ATOM 801 N N . CYS A 1 107 ? 2.314 22.711 -10.559 1.00 95.88 107 CYS A N 1
ATOM 802 C CA . CYS A 1 107 ? 3.584 23.057 -11.223 1.00 95.88 107 CYS A CA 1
ATOM 803 C C . CYS A 1 107 ? 4.750 23.243 -10.255 1.00 95.88 107 CYS A C 1
ATOM 805 O O . CYS A 1 107 ? 5.841 22.724 -10.475 1.00 95.88 107 CYS A O 1
ATOM 807 N N . ILE A 1 108 ? 4.518 23.950 -9.152 1.00 95.69 108 ILE A N 1
ATOM 808 C CA . ILE A 1 108 ? 5.557 24.196 -8.152 1.00 95.69 108 ILE A CA 1
ATOM 809 C C . ILE A 1 108 ? 5.878 22.891 -7.426 1.00 95.69 108 ILE A C 1
ATOM 811 O O . ILE A 1 108 ? 7.046 22.518 -7.308 1.00 95.69 108 ILE A O 1
ATOM 815 N N . ILE A 1 109 ? 4.844 22.178 -6.971 1.00 94.50 109 ILE A N 1
ATOM 816 C CA . ILE A 1 109 ? 4.982 20.913 -6.247 1.00 94.50 109 ILE A CA 1
ATOM 817 C C . ILE A 1 109 ? 5.678 19.870 -7.131 1.00 94.50 109 ILE A C 1
ATOM 819 O O . ILE A 1 109 ? 6.570 19.192 -6.627 1.00 94.50 109 ILE A O 1
ATOM 823 N N . CYS A 1 110 ? 5.363 19.786 -8.429 1.00 95.38 110 CYS A N 1
ATOM 824 C CA . CYS A 1 110 ? 5.953 18.788 -9.320 1.00 95.38 110 CYS A CA 1
ATOM 825 C C . CYS A 1 110 ? 7.435 19.037 -9.635 1.00 95.38 110 CYS A C 1
ATOM 827 O O . CYS A 1 110 ? 8.200 18.087 -9.798 1.00 95.38 110 CYS A O 1
ATOM 829 N N . CYS A 1 111 ? 7.884 20.293 -9.562 1.00 95.31 111 CYS A N 1
ATOM 830 C CA . CYS A 1 111 ? 9.297 20.652 -9.694 1.00 95.31 111 CYS A CA 1
ATOM 831 C C . CYS A 1 111 ? 10.113 20.444 -8.405 1.00 95.31 111 CYS A C 1
ATOM 833 O O . CYS A 1 111 ? 11.261 20.004 -8.468 1.00 95.31 111 CYS A O 1
ATOM 835 N N . VAL A 1 112 ? 9.563 20.764 -7.224 1.00 96.25 112 VAL A N 1
ATOM 836 C CA . VAL A 1 112 ? 10.338 20.753 -5.958 1.00 96.25 112 VAL A CA 1
ATOM 837 C C . VAL A 1 112 ? 10.081 19.528 -5.082 1.00 96.25 112 VAL A C 1
ATOM 839 O O . VAL A 1 112 ? 10.941 19.117 -4.298 1.00 96.25 112 VAL A O 1
ATOM 842 N N . GLY A 1 113 ? 8.889 18.950 -5.187 1.00 95.62 113 GLY A N 1
ATOM 843 C CA . GLY A 1 113 ? 8.407 17.846 -4.369 1.00 95.62 113 GLY A CA 1
ATOM 844 C C . GLY A 1 113 ? 9.254 16.581 -4.502 1.00 95.62 113 GLY A C 1
ATOM 845 O O . GLY A 1 113 ? 9.678 16.064 -3.465 1.00 95.62 113 GLY A O 1
ATOM 846 N N . PRO A 1 114 ? 9.603 16.120 -5.721 1.00 96.56 114 PRO A N 1
ATOM 847 C CA . PRO A 1 114 ? 10.419 14.919 -5.885 1.00 96.56 114 PRO A CA 1
ATOM 848 C C . PRO A 1 114 ? 11.789 15.038 -5.216 1.00 96.56 114 PRO A C 1
ATOM 850 O O . PRO A 1 114 ? 12.230 14.115 -4.533 1.00 96.56 114 PRO A O 1
ATOM 853 N N . GLY A 1 115 ? 12.444 16.198 -5.345 1.00 96.69 115 GLY A N 1
ATOM 854 C CA . GLY A 1 115 ? 13.733 16.464 -4.703 1.00 96.69 115 GLY A CA 1
ATOM 855 C C . GLY A 1 115 ? 13.644 16.440 -3.176 1.00 96.69 115 GLY A C 1
ATOM 856 O O . GLY A 1 115 ? 14.491 15.839 -2.514 1.00 96.69 115 GLY A O 1
ATOM 857 N N . ARG A 1 116 ? 12.585 17.026 -2.600 1.00 96.62 116 ARG A N 1
ATOM 858 C CA . ARG A 1 116 ? 12.337 16.980 -1.149 1.00 96.62 116 ARG A CA 1
ATOM 859 C C . ARG A 1 116 ? 12.067 15.560 -0.655 1.00 96.62 116 ARG A C 1
ATOM 861 O O . ARG A 1 116 ? 12.626 15.172 0.368 1.00 96.62 116 ARG A O 1
ATOM 868 N N . LEU A 1 117 ? 11.262 14.787 -1.383 1.00 96.06 117 LEU A N 1
ATOM 869 C CA . LEU A 1 117 ? 10.918 13.419 -0.999 1.00 96.06 117 LEU A CA 1
ATOM 870 C C . LEU A 1 117 ? 12.133 12.484 -1.085 1.00 96.06 117 LEU A C 1
ATOM 872 O O . LEU A 1 117 ? 12.362 11.711 -0.158 1.00 96.06 117 LEU A O 1
ATOM 876 N N . ARG A 1 118 ? 12.964 12.617 -2.129 1.00 96.69 118 ARG A N 1
ATOM 877 C CA . ARG A 1 118 ? 14.242 11.891 -2.246 1.00 96.69 118 ARG A CA 1
ATOM 878 C C . ARG A 1 118 ? 15.240 12.292 -1.165 1.00 96.69 118 ARG A C 1
ATOM 880 O O . ARG A 1 118 ? 15.896 11.428 -0.605 1.00 96.69 118 ARG A O 1
ATOM 887 N N . LYS A 1 119 ? 15.331 13.580 -0.818 1.00 97.56 119 LYS A N 1
ATOM 888 C CA . LYS A 1 119 ? 16.201 14.036 0.280 1.00 97.56 119 LYS A CA 1
ATOM 889 C C . LYS A 1 119 ? 15.777 13.452 1.631 1.00 97.56 119 LYS A C 1
ATOM 891 O O . LYS A 1 119 ? 16.635 13.125 2.441 1.00 97.56 119 LYS A O 1
ATOM 896 N N . ALA A 1 120 ? 14.472 13.332 1.875 1.00 97.06 120 ALA A N 1
ATOM 897 C CA . ALA A 1 120 ? 13.946 12.709 3.087 1.00 97.06 120 ALA A CA 1
ATOM 898 C C . ALA A 1 120 ? 14.102 11.176 3.093 1.00 97.06 120 ALA A C 1
ATOM 900 O O . ALA A 1 120 ? 14.119 10.579 4.164 1.00 97.06 120 ALA A O 1
ATOM 901 N N . ASN A 1 121 ? 14.231 10.553 1.916 1.00 97.12 121 ASN A N 1
ATOM 902 C CA . ASN A 1 121 ? 14.331 9.104 1.737 1.00 97.12 121 ASN A CA 1
ATOM 903 C C . ASN A 1 121 ? 15.479 8.765 0.762 1.00 97.12 121 ASN A C 1
ATOM 905 O O . ASN A 1 121 ? 15.214 8.340 -0.366 1.00 97.12 121 ASN A O 1
ATOM 909 N N . PRO A 1 122 ? 16.751 8.970 1.153 1.00 96.69 122 PRO A N 1
ATOM 910 C CA . PRO A 1 122 ? 17.895 8.819 0.246 1.00 96.69 122 PRO A CA 1
ATOM 911 C C . PRO A 1 122 ? 18.053 7.391 -0.295 1.00 96.69 12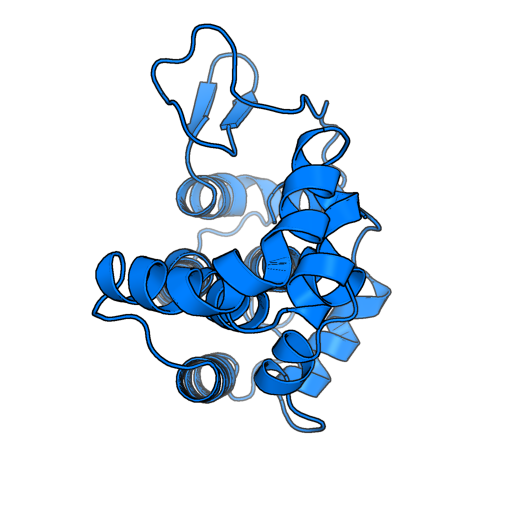2 PRO A C 1
ATOM 913 O O . PRO A 1 122 ? 18.515 7.205 -1.417 1.00 96.69 122 PRO A O 1
ATOM 916 N N . GLU A 1 123 ? 17.600 6.391 0.465 1.00 96.88 123 GLU A N 1
ATOM 917 C CA . GLU A 1 123 ? 17.652 4.978 0.078 1.00 96.88 123 GLU A CA 1
ATOM 918 C C . GLU A 1 123 ? 16.468 4.513 -0.782 1.00 96.88 123 GLU A C 1
ATOM 920 O O . GLU A 1 123 ? 16.451 3.360 -1.223 1.00 96.88 123 GLU A O 1
ATOM 925 N N . LEU A 1 124 ? 15.489 5.386 -1.045 1.00 97.62 124 LEU A N 1
ATOM 926 C CA . LEU A 1 124 ? 14.287 5.042 -1.800 1.00 97.62 124 LEU A CA 1
ATOM 927 C C . LEU A 1 124 ? 14.645 4.559 -3.209 1.00 97.62 124 LEU A C 1
ATOM 929 O O . LEU A 1 124 ? 15.272 5.274 -3.999 1.00 97.62 124 LEU A O 1
ATOM 933 N N . LYS A 1 125 ? 14.209 3.345 -3.542 1.00 97.94 125 LYS A N 1
ATOM 934 C CA . LYS A 1 125 ? 14.421 2.756 -4.868 1.00 97.94 125 LYS A CA 1
ATOM 935 C C . LYS A 1 125 ? 13.275 3.135 -5.817 1.00 97.94 125 LYS A C 1
ATOM 937 O O . LYS A 1 125 ? 12.236 3.642 -5.401 1.00 97.94 125 LYS A O 1
ATOM 942 N N . GLY A 1 126 ? 13.477 2.942 -7.120 1.00 96.38 126 GLY A N 1
ATOM 943 C CA . GLY A 1 126 ? 12.433 3.174 -8.127 1.00 96.38 126 GLY A CA 1
ATOM 944 C C . GLY A 1 126 ? 11.368 2.069 -8.143 1.00 96.38 126 GLY A C 1
ATOM 945 O O . GLY A 1 126 ? 11.591 0.980 -7.616 1.00 96.38 126 GLY A O 1
ATOM 946 N N . LEU A 1 127 ? 10.228 2.314 -8.800 1.00 97.25 127 LEU A N 1
ATOM 947 C CA . LEU A 1 127 ? 9.150 1.318 -8.914 1.00 97.25 127 LEU A CA 1
ATOM 948 C C . LEU A 1 127 ? 9.583 0.012 -9.589 1.00 97.25 127 LEU A C 1
ATOM 950 O O . LEU A 1 127 ? 9.076 -1.042 -9.223 1.00 97.25 127 LEU A O 1
ATOM 954 N N . GLU A 1 128 ? 10.529 0.051 -10.527 1.00 97.56 128 GLU A N 1
ATOM 955 C CA . GLU A 1 128 ? 11.059 -1.157 -11.174 1.00 97.56 128 GLU A CA 1
ATOM 956 C C . GLU A 1 128 ? 11.719 -2.105 -10.160 1.00 97.56 128 GLU A C 1
ATOM 958 O O . GLU A 1 128 ? 11.497 -3.316 -10.191 1.00 97.56 128 GLU A O 1
ATOM 963 N N . HIS A 1 129 ? 12.465 -1.551 -9.197 1.00 98.12 129 HIS A N 1
ATOM 964 C CA . HIS A 1 129 ? 13.066 -2.332 -8.119 1.00 98.12 129 HIS A CA 1
ATOM 965 C C . HIS A 1 129 ? 11.992 -3.042 -7.291 1.00 98.12 129 HIS A C 1
ATOM 967 O O . HIS A 1 129 ? 12.089 -4.247 -7.066 1.00 98.12 129 HIS A O 1
ATOM 973 N N . TYR A 1 130 ? 10.945 -2.317 -6.885 1.00 98.38 130 TYR A N 1
ATOM 974 C CA . TYR A 1 130 ? 9.839 -2.910 -6.135 1.00 98.38 130 TYR A CA 1
ATOM 975 C C . TYR A 1 130 ? 9.068 -3.927 -6.984 1.00 98.38 130 TYR A C 1
ATOM 977 O O . TYR A 1 130 ? 8.790 -5.016 -6.509 1.00 98.38 130 TYR A O 1
ATOM 985 N N . THR A 1 131 ? 8.813 -3.658 -8.262 1.00 98.38 131 THR A N 1
ATOM 986 C CA . THR A 1 131 ? 8.173 -4.619 -9.181 1.00 98.38 131 THR A CA 1
ATOM 987 C C . THR A 1 131 ? 8.917 -5.955 -9.185 1.00 98.38 131 THR A C 1
ATOM 989 O O . THR A 1 131 ? 8.318 -7.014 -8.982 1.00 98.38 131 THR A O 1
ATOM 992 N N . LYS A 1 132 ? 10.248 -5.917 -9.324 1.00 98.38 132 LYS A N 1
ATOM 993 C CA . LYS A 1 132 ? 11.093 -7.115 -9.272 1.00 98.38 132 LYS A CA 1
ATOM 994 C C . LYS A 1 132 ? 11.059 -7.785 -7.897 1.00 98.38 132 LYS A C 1
ATOM 996 O O . LYS A 1 132 ? 10.902 -9.000 -7.826 1.00 98.38 132 LYS A O 1
ATOM 1001 N N . ALA A 1 133 ? 11.179 -7.013 -6.818 1.00 98.31 133 ALA A N 1
ATOM 1002 C CA . ALA A 1 133 ? 11.163 -7.542 -5.455 1.00 98.31 133 ALA A CA 1
ATOM 1003 C C . ALA A 1 133 ? 9.847 -8.270 -5.138 1.00 98.31 133 ALA A C 1
ATOM 1005 O O . ALA A 1 133 ? 9.874 -9.419 -4.709 1.00 98.31 133 ALA A O 1
ATOM 1006 N N . TYR A 1 134 ? 8.700 -7.660 -5.440 1.00 98.56 134 TYR A N 1
ATOM 1007 C CA . TYR A 1 134 ? 7.389 -8.277 -5.223 1.00 98.56 134 TYR A CA 1
ATOM 1008 C C . TYR A 1 134 ? 7.157 -9.484 -6.128 1.00 98.56 134 TYR A C 1
ATOM 1010 O O . TYR A 1 134 ? 6.604 -10.477 -5.669 1.00 98.56 134 TYR A O 1
ATOM 1018 N N . THR A 1 135 ? 7.603 -9.436 -7.387 1.00 98.31 135 THR A N 1
ATOM 1019 C CA . THR A 1 135 ? 7.523 -10.599 -8.285 1.00 98.31 135 THR A CA 1
ATOM 1020 C C . THR A 1 135 ? 8.309 -11.780 -7.712 1.00 98.31 135 THR A C 1
ATOM 1022 O O . THR A 1 135 ? 7.810 -12.902 -7.707 1.00 98.31 135 THR A O 1
ATOM 1025 N N . ASN A 1 136 ? 9.501 -11.528 -7.160 1.00 98.06 136 ASN A N 1
ATOM 1026 C CA . ASN A 1 136 ? 10.315 -12.558 -6.516 1.00 98.06 136 ASN A CA 1
ATOM 1027 C C . ASN A 1 136 ? 9.667 -13.101 -5.232 1.00 98.06 136 ASN A C 1
ATOM 1029 O O . ASN A 1 136 ? 9.656 -14.312 -5.036 1.00 98.06 136 ASN A O 1
ATOM 1033 N N . CYS A 1 137 ? 9.118 -12.229 -4.378 1.00 97.75 137 CYS A N 1
ATOM 1034 C CA . CYS A 1 137 ? 8.417 -12.632 -3.152 1.00 97.75 137 CYS A CA 1
ATOM 1035 C C . CYS A 1 137 ? 7.151 -13.451 -3.443 1.00 97.75 137 CYS A C 1
ATOM 1037 O O . CYS A 1 137 ? 6.846 -14.404 -2.727 1.00 97.75 137 CYS A O 1
ATOM 1039 N N . LEU A 1 138 ? 6.410 -13.088 -4.494 1.00 98.12 138 LEU A N 1
ATOM 1040 C CA . LEU A 1 138 ? 5.247 -13.853 -4.932 1.00 98.12 138 LEU A CA 1
ATOM 1041 C C . LEU A 1 138 ? 5.687 -15.218 -5.479 1.00 98.12 138 LEU A C 1
ATOM 1043 O O . LEU A 1 138 ? 5.114 -16.242 -5.117 1.00 98.12 138 LEU A O 1
ATOM 1047 N N . GLY A 1 139 ? 6.742 -15.250 -6.301 1.00 96.31 139 GLY A N 1
ATOM 1048 C CA . GLY A 1 139 ? 7.292 -16.481 -6.861 1.00 96.31 139 GLY A CA 1
ATOM 1049 C C . GLY A 1 139 ? 6.218 -17.295 -7.588 1.00 96.31 139 GLY A C 1
ATOM 1050 O O . GLY A 1 139 ? 5.562 -16.795 -8.496 1.00 96.31 139 GLY A O 1
ATOM 1051 N N . ALA A 1 140 ? 6.032 -18.550 -7.167 1.00 95.88 140 ALA A N 1
ATOM 1052 C CA . ALA A 1 140 ? 4.978 -19.436 -7.673 1.00 95.88 140 ALA A CA 1
ATOM 1053 C C . ALA A 1 140 ? 3.684 -19.416 -6.828 1.00 95.88 140 ALA A C 1
ATOM 1055 O O . ALA A 1 140 ? 2.743 -20.153 -7.129 1.00 95.88 140 ALA A O 1
ATOM 1056 N N . LYS A 1 141 ? 3.633 -18.620 -5.751 1.00 96.62 141 LYS A N 1
ATOM 1057 C CA . LYS A 1 141 ? 2.465 -18.526 -4.864 1.00 96.62 141 LYS A CA 1
ATOM 1058 C C . LYS A 1 141 ? 1.317 -17.826 -5.592 1.00 96.62 141 LYS A C 1
ATOM 1060 O O . LYS A 1 141 ? 1.528 -16.978 -6.458 1.00 96.62 141 LYS A O 1
ATOM 1065 N N . GLN A 1 142 ? 0.083 -18.146 -5.208 1.00 96.69 142 GLN A N 1
ATOM 1066 C CA . GLN A 1 142 ? -1.087 -17.436 -5.733 1.00 96.69 142 GLN A CA 1
ATOM 1067 C C . GLN A 1 142 ? -1.296 -16.079 -5.054 1.00 96.69 142 GLN A C 1
ATOM 1069 O O . GLN A 1 142 ? -1.779 -15.148 -5.700 1.00 96.69 142 GLN A O 1
ATOM 1074 N N . TYR A 1 143 ? -0.922 -15.985 -3.776 1.00 98.31 143 TYR A N 1
ATOM 1075 C CA . TYR A 1 143 ? -1.056 -14.809 -2.925 1.00 98.31 143 TYR A CA 1
ATOM 1076 C C . TYR A 1 143 ? 0.195 -14.639 -2.060 1.00 98.31 143 TYR A C 1
ATOM 1078 O O . TYR A 1 143 ? 0.905 -15.604 -1.765 1.00 98.31 143 TYR A O 1
ATOM 1086 N N . PHE A 1 144 ? 0.453 -13.418 -1.596 1.00 98.00 144 PHE A N 1
ATOM 1087 C CA . PHE A 1 144 ? 1.550 -13.147 -0.663 1.00 98.00 144 PHE A CA 1
ATOM 1088 C C . PHE A 1 144 ? 1.323 -13.815 0.695 1.00 98.00 144 PHE A C 1
ATOM 1090 O O . PHE A 1 144 ? 2.285 -14.160 1.380 1.00 98.00 144 PHE A O 1
ATOM 1097 N N . HIS A 1 145 ? 0.060 -14.045 1.065 1.00 94.75 145 HIS A N 1
ATOM 1098 C CA . HIS A 1 145 ? -0.306 -14.769 2.278 1.00 94.75 145 HIS A CA 1
ATOM 1099 C C . HIS A 1 145 ? -0.345 -16.307 2.113 1.00 94.75 145 HIS A C 1
ATOM 1101 O O . HIS A 1 145 ? -0.663 -17.016 3.064 1.00 94.75 145 HIS A O 1
ATOM 1107 N N . GLY A 1 146 ? 0.002 -16.843 0.933 1.00 92.94 146 GLY A N 1
ATOM 1108 C CA . GLY A 1 146 ? 0.027 -18.282 0.641 1.00 92.94 146 GLY A CA 1
ATOM 1109 C C . GLY A 1 146 ? -1.035 -18.700 -0.379 1.00 92.94 146 GLY A C 1
ATOM 1110 O O . GLY A 1 146 ? -1.097 -18.156 -1.482 1.00 92.94 146 GLY A O 1
ATOM 1111 N N . ASP A 1 147 ? -1.861 -19.684 -0.021 1.00 94.75 147 ASP A N 1
ATOM 1112 C CA . ASP A 1 147 ? -2.859 -20.272 -0.932 1.00 94.75 147 ASP A CA 1
ATOM 1113 C C . ASP A 1 147 ? -4.140 -19.439 -1.058 1.00 94.75 147 ASP A C 1
ATOM 1115 O O . ASP A 1 147 ? -4.912 -19.602 -2.002 1.00 94.75 147 ASP A O 1
ATOM 1119 N N . LYS A 1 148 ? -4.389 -18.548 -0.097 1.00 96.62 148 LYS A N 1
ATOM 1120 C CA . LYS A 1 148 ? -5.567 -17.678 -0.038 1.00 96.62 148 LYS A CA 1
ATOM 1121 C C . LYS A 1 148 ? -5.130 -16.238 0.220 1.00 96.62 148 LYS A C 1
ATOM 1123 O O . LYS A 1 148 ? -4.090 -16.039 0.849 1.00 96.62 148 LYS A O 1
ATOM 1128 N N . PRO A 1 149 ? -5.916 -15.242 -0.219 1.00 98.00 149 PRO A N 1
ATOM 1129 C CA . PRO A 1 149 ? -5.620 -13.856 0.101 1.00 98.00 149 PRO A CA 1
ATOM 1130 C C . PRO A 1 149 ? -5.726 -13.630 1.611 1.00 98.00 149 PRO A C 1
ATOM 1132 O O . PRO A 1 149 ? -6.701 -14.060 2.230 1.00 98.00 149 PRO A O 1
ATOM 1135 N N . GLY A 1 150 ? -4.749 -12.929 2.180 1.00 97.88 150 GLY A N 1
ATOM 1136 C CA . GLY A 1 150 ? -4.754 -12.535 3.591 1.00 97.88 150 GLY A CA 1
ATOM 1137 C C . GLY A 1 150 ? -4.376 -11.072 3.786 1.00 97.88 150 GLY A C 1
ATOM 1138 O O . GLY A 1 150 ? -4.341 -10.282 2.835 1.00 97.88 150 GLY A O 1
ATOM 1139 N N . ILE A 1 151 ? -4.067 -10.688 5.023 1.00 98.38 151 ILE A N 1
ATOM 1140 C CA . ILE A 1 151 ? -3.896 -9.280 5.400 1.00 98.38 151 ILE A CA 1
ATOM 1141 C C . ILE A 1 151 ? -2.766 -8.596 4.629 1.00 98.38 151 ILE A C 1
ATOM 1143 O O . ILE A 1 151 ? -2.861 -7.401 4.360 1.00 98.38 151 ILE A O 1
ATOM 1147 N N . ILE A 1 152 ? -1.737 -9.343 4.218 1.00 98.50 152 ILE A N 1
ATOM 1148 C CA . ILE A 1 152 ? -0.626 -8.827 3.406 1.00 98.50 152 ILE A CA 1
ATOM 1149 C C . ILE A 1 152 ? -1.113 -8.434 2.013 1.00 98.50 152 ILE A C 1
ATOM 1151 O O . ILE A 1 152 ? -0.881 -7.306 1.579 1.00 98.50 152 ILE A O 1
ATOM 1155 N N . ASP A 1 153 ? -1.861 -9.306 1.335 1.00 98.69 153 ASP A N 1
ATOM 1156 C CA . ASP A 1 153 ? -2.419 -9.006 0.014 1.00 98.69 153 ASP A CA 1
ATOM 1157 C C . ASP A 1 153 ? -3.333 -7.776 0.061 1.00 98.69 153 ASP A C 1
ATOM 1159 O O . ASP A 1 153 ? -3.266 -6.884 -0.793 1.00 98.69 153 ASP A O 1
ATOM 1163 N N . VAL A 1 154 ? -4.170 -7.703 1.100 1.00 98.56 154 VAL A N 1
ATOM 1164 C CA . VAL A 1 154 ? -5.103 -6.593 1.320 1.00 98.56 154 VAL A CA 1
ATOM 1165 C C . VAL A 1 154 ? -4.364 -5.309 1.699 1.00 98.56 154 VAL A C 1
ATOM 1167 O O . VAL A 1 154 ? -4.777 -4.223 1.286 1.00 98.56 154 VAL A O 1
ATOM 1170 N N . SER A 1 155 ? -3.263 -5.406 2.445 1.00 98.56 155 SER A N 1
ATOM 1171 C CA . SER A 1 155 ? -2.399 -4.276 2.792 1.00 98.56 155 SER A CA 1
ATOM 1172 C C . SER A 1 155 ? -1.793 -3.649 1.538 1.00 98.56 155 SER A C 1
ATOM 1174 O O . SER A 1 155 ? -1.969 -2.446 1.310 1.00 98.56 155 SER A O 1
ATOM 1176 N N . ILE A 1 156 ? -1.200 -4.467 0.661 1.00 98.62 156 ILE A N 1
ATOM 1177 C CA . ILE A 1 156 ? -0.636 -4.022 -0.621 1.00 98.62 156 ILE A CA 1
ATOM 1178 C C . ILE A 1 156 ? -1.734 -3.377 -1.471 1.00 98.62 156 ILE A C 1
ATOM 1180 O O . ILE A 1 156 ? -1.607 -2.222 -1.880 1.00 98.62 156 ILE A O 1
ATOM 1184 N N . CYS A 1 157 ? -2.869 -4.056 -1.665 1.00 98.50 157 CYS A N 1
ATOM 1185 C CA . CYS A 1 157 ? -4.002 -3.496 -2.408 1.00 98.50 157 CYS A CA 1
ATOM 1186 C C . CYS A 1 157 ? -4.511 -2.182 -1.798 1.00 98.50 157 CYS A C 1
ATOM 1188 O O . CYS A 1 157 ? -4.878 -1.251 -2.513 1.00 98.50 157 CYS A O 1
ATOM 1190 N N . GLY A 1 158 ? -4.502 -2.076 -0.471 1.00 97.88 158 GLY A N 1
ATOM 1191 C CA . GLY A 1 158 ? -4.884 -0.876 0.253 1.00 97.88 158 GLY A CA 1
ATOM 1192 C C . GLY A 1 158 ? -3.894 0.283 0.105 1.00 97.88 158 GLY A C 1
ATOM 1193 O O . GLY A 1 158 ? -4.309 1.426 0.312 1.00 97.88 158 GLY A O 1
ATOM 1194 N N . VAL A 1 159 ? -2.623 0.024 -0.218 1.00 97.88 159 VAL A N 1
ATOM 1195 C CA . VAL A 1 159 ? -1.652 1.049 -0.645 1.00 97.88 159 VAL A CA 1
ATOM 1196 C C . VAL A 1 159 ? -1.907 1.468 -2.085 1.00 97.88 159 VAL A C 1
ATOM 1198 O O . VAL A 1 159 ? -1.849 2.656 -2.370 1.00 97.88 159 VAL A O 1
ATOM 1201 N N . LEU A 1 160 ? -2.240 0.532 -2.978 1.00 97.62 160 LEU A N 1
ATOM 1202 C CA . LEU A 1 160 ? -2.509 0.836 -4.389 1.00 97.62 160 LEU A CA 1
ATOM 1203 C C . LEU A 1 160 ? -3.825 1.602 -4.595 1.00 97.62 160 LEU A C 1
ATOM 1205 O O . LEU A 1 160 ? -3.922 2.426 -5.501 1.00 97.62 160 LEU A O 1
ATOM 1209 N N . ALA A 1 161 ? -4.835 1.350 -3.758 1.00 95.44 161 ALA A N 1
ATOM 1210 C CA . ALA A 1 161 ? -6.202 1.834 -3.953 1.00 95.44 161 ALA A CA 1
ATOM 1211 C C . ALA A 1 161 ? -6.343 3.355 -4.201 1.00 95.44 161 ALA A C 1
ATOM 1213 O O . ALA A 1 161 ? -7.039 3.704 -5.154 1.00 95.44 161 ALA A O 1
ATOM 1214 N N . PRO A 1 162 ? -5.687 4.265 -3.447 1.00 92.31 162 PRO A N 1
ATOM 1215 C CA . PRO A 1 162 ? -5.760 5.702 -3.729 1.00 92.31 162 PRO A CA 1
ATOM 1216 C C . PRO A 1 162 ? -5.233 6.070 -5.122 1.00 92.31 162 PRO A C 1
ATOM 1218 O O . PRO A 1 162 ? -5.816 6.910 -5.798 1.00 92.31 162 PRO A O 1
ATOM 1221 N N . PHE A 1 163 ? -4.157 5.419 -5.571 1.00 93.56 163 PHE A N 1
ATOM 1222 C CA . PHE A 1 163 ? -3.532 5.684 -6.871 1.00 93.56 163 PHE A CA 1
ATOM 1223 C C . PHE A 1 163 ? -4.351 5.121 -8.036 1.00 93.56 163 PHE A C 1
ATOM 1225 O O . PHE A 1 163 ? -4.396 5.714 -9.112 1.00 93.56 163 PHE A O 1
ATOM 1232 N N . VAL A 1 164 ? -5.023 3.987 -7.818 1.00 93.88 164 VAL A N 1
ATOM 1233 C CA . VAL A 1 164 ? -5.996 3.443 -8.775 1.00 93.88 164 VAL A CA 1
ATOM 1234 C C . VAL A 1 164 ? -7.199 4.370 -8.888 1.00 93.88 164 VAL A C 1
ATOM 1236 O O . VAL A 1 164 ? -7.621 4.685 -9.996 1.00 93.88 164 VAL A O 1
ATOM 1239 N N . HIS A 1 165 ? -7.730 4.830 -7.753 1.00 90.62 165 HIS A N 1
ATOM 1240 C CA . HIS A 1 165 ? -8.863 5.751 -7.719 1.00 90.62 165 HIS A CA 1
ATOM 1241 C C . HIS A 1 165 ? -8.541 7.081 -8.416 1.00 90.62 165 HIS A C 1
ATOM 1243 O O . HIS A 1 165 ? -9.369 7.588 -9.165 1.00 90.62 165 HIS A O 1
ATOM 1249 N N . SER A 1 166 ? -7.326 7.614 -8.247 1.00 87.81 166 SER A N 1
ATOM 1250 C CA . SER A 1 166 ? -6.894 8.844 -8.925 1.00 87.81 166 SER A CA 1
ATOM 1251 C C . SER A 1 166 ? -6.540 8.668 -10.408 1.00 87.81 166 SER A C 1
ATOM 1253 O O . SER A 1 166 ? -6.155 9.641 -11.065 1.00 87.81 166 SER A O 1
ATOM 1255 N N . GLY A 1 167 ? -6.645 7.445 -10.945 1.00 88.81 167 GLY A N 1
ATOM 1256 C CA . GLY A 1 167 ? -6.359 7.128 -12.345 1.00 88.81 167 GLY A CA 1
ATOM 1257 C C . GLY A 1 167 ? -4.883 7.255 -12.726 1.00 88.81 167 GLY A C 1
ATOM 1258 O O . GLY A 1 167 ? -4.564 7.400 -13.907 1.00 88.81 167 GLY A O 1
ATOM 1259 N N . HIS A 1 168 ? -3.966 7.238 -11.755 1.00 88.56 168 HIS A N 1
ATOM 1260 C CA . HIS A 1 168 ? -2.552 7.456 -12.028 1.00 88.56 168 HIS A CA 1
ATOM 1261 C C . HIS A 1 168 ? -1.861 6.200 -12.581 1.00 88.56 168 HIS A C 1
ATOM 1263 O O . HIS A 1 168 ? -2.037 5.088 -12.083 1.00 88.56 168 HIS A O 1
ATOM 1269 N N . ASN A 1 169 ? -0.984 6.377 -13.575 1.00 93.25 169 ASN A N 1
ATOM 1270 C CA . ASN A 1 169 ? -0.311 5.260 -14.248 1.00 93.25 169 ASN A CA 1
ATOM 1271 C C . ASN A 1 169 ? 0.781 4.578 -13.393 1.00 93.25 169 ASN A C 1
ATOM 1273 O O . ASN A 1 169 ? 1.337 3.566 -13.811 1.00 93.25 169 ASN A O 1
ATOM 1277 N N . SER A 1 170 ? 1.112 5.099 -12.203 1.00 95.12 170 SER A N 1
ATOM 1278 C CA . SER A 1 170 ? 2.137 4.499 -11.328 1.00 95.12 170 SER A CA 1
ATOM 1279 C C . SER A 1 170 ? 1.787 3.074 -10.902 1.00 95.12 170 SER A C 1
ATOM 1281 O O . SER A 1 170 ? 2.678 2.234 -10.812 1.00 95.12 170 SER A O 1
ATOM 1283 N N . VAL A 1 171 ? 0.500 2.771 -10.713 1.00 96.44 171 VAL A N 1
ATOM 1284 C CA . VAL A 1 171 ? 0.061 1.408 -10.388 1.00 96.44 171 VAL A CA 1
ATOM 1285 C C . VAL A 1 171 ? 0.300 0.471 -11.566 1.00 96.44 171 VAL A C 1
ATOM 1287 O O . VAL A 1 171 ? 0.829 -0.613 -11.365 1.00 96.44 171 VAL A O 1
ATOM 1290 N N . ASN A 1 172 ? 0.017 0.899 -12.799 1.00 96.69 172 ASN A N 1
ATOM 1291 C CA . ASN A 1 172 ? 0.311 0.091 -13.987 1.00 96.69 172 ASN A CA 1
ATOM 1292 C C . ASN A 1 172 ? 1.821 -0.083 -14.201 1.00 96.69 172 ASN A C 1
ATOM 1294 O O . ASN A 1 172 ? 2.247 -1.144 -14.638 1.00 96.69 172 ASN A O 1
ATOM 1298 N N . LYS A 1 173 ? 2.647 0.920 -13.867 1.00 96.62 173 LYS A N 1
ATOM 1299 C CA . LYS A 1 173 ? 4.114 0.767 -13.884 1.00 96.62 173 LYS A CA 1
ATOM 1300 C C . LYS A 1 173 ? 4.591 -0.286 -12.880 1.00 96.62 173 LYS A C 1
ATOM 1302 O O . LYS A 1 173 ? 5.522 -1.016 -13.188 1.00 96.62 173 LYS A O 1
ATOM 1307 N N . PHE A 1 174 ? 3.969 -0.348 -11.701 1.00 98.12 174 PHE A N 1
ATOM 1308 C CA . PHE A 1 174 ? 4.290 -1.338 -10.670 1.00 98.12 174 PHE A CA 1
ATOM 1309 C C . PHE A 1 174 ? 3.769 -2.744 -11.006 1.00 98.12 174 PHE A C 1
ATOM 1311 O O . PHE A 1 174 ? 4.468 -3.730 -10.811 1.00 98.12 174 PHE A O 1
ATOM 1318 N N . LEU A 1 175 ? 2.535 -2.851 -11.498 1.00 98.00 175 LEU A N 1
ATOM 1319 C CA . LEU A 1 175 ? 1.914 -4.141 -11.810 1.00 98.00 175 LEU A CA 1
ATOM 1320 C C . LEU A 1 175 ? 2.378 -4.714 -13.155 1.00 98.00 175 LEU A C 1
ATOM 1322 O O . LEU A 1 175 ? 2.341 -5.927 -13.339 1.00 98.00 175 LEU A O 1
ATOM 1326 N N . GLY A 1 176 ? 2.788 -3.853 -14.089 1.00 96.12 176 GLY A N 1
ATOM 1327 C CA . GLY A 1 176 ? 2.981 -4.201 -15.492 1.00 96.12 176 GLY A CA 1
ATOM 1328 C C . GLY A 1 176 ? 1.656 -4.357 -16.249 1.00 96.12 176 GLY A C 1
ATOM 1329 O O . GLY A 1 176 ? 0.569 -4.104 -15.728 1.00 96.12 176 GLY A O 1
ATOM 1330 N N . SER A 1 177 ? 1.751 -4.773 -17.513 1.00 95.94 177 SER A N 1
ATOM 1331 C CA . SER A 1 177 ? 0.601 -5.135 -18.361 1.00 95.94 177 SER A CA 1
ATOM 1332 C C . SER A 1 177 ? 0.316 -6.642 -18.387 1.00 95.94 177 SER A C 1
ATOM 1334 O O . SER A 1 177 ? -0.690 -7.073 -18.944 1.00 95.94 177 SER A O 1
ATOM 1336 N N . SER A 1 178 ? 1.226 -7.445 -17.836 1.00 95.88 178 SER A N 1
ATOM 1337 C CA . SER A 1 178 ? 1.170 -8.906 -17.777 1.00 95.88 178 SER A CA 1
ATOM 1338 C C . SER A 1 178 ? 2.126 -9.415 -16.693 1.00 95.88 178 SER A C 1
ATOM 1340 O O . SER A 1 178 ? 2.920 -8.644 -16.150 1.00 95.88 178 SER A O 1
ATOM 1342 N N . GLY A 1 179 ? 2.054 -10.708 -16.377 1.00 96.75 179 GLY A N 1
ATOM 1343 C CA . GLY A 1 179 ? 2.940 -11.361 -15.417 1.00 96.75 179 GLY A CA 1
ATOM 1344 C C . GLY A 1 179 ? 2.339 -11.526 -14.015 1.00 96.75 179 GLY A C 1
ATOM 1345 O O . GLY A 1 179 ? 1.191 -11.140 -13.775 1.00 96.75 179 GLY A O 1
ATOM 1346 N N . PRO A 1 180 ? 3.111 -12.100 -13.073 1.00 97.50 180 PRO A N 1
ATOM 1347 C CA . PRO A 1 180 ? 2.569 -12.608 -11.812 1.00 97.50 180 PRO A CA 1
ATOM 1348 C C . PRO A 1 180 ? 1.877 -11.548 -10.951 1.00 97.50 180 PRO A C 1
ATOM 1350 O O . PRO A 1 180 ? 0.813 -11.809 -10.398 1.00 97.50 180 PRO A O 1
ATOM 1353 N N . LEU A 1 181 ? 2.433 -10.332 -10.867 1.00 98.06 181 LEU A N 1
ATOM 1354 C CA . LEU A 1 181 ? 1.827 -9.245 -10.089 1.00 98.06 181 LEU A CA 1
ATOM 1355 C C . LEU A 1 181 ? 0.532 -8.730 -10.709 1.00 98.06 181 LEU A C 1
ATOM 1357 O O . LEU A 1 181 ? -0.441 -8.496 -9.993 1.00 98.06 181 LEU A O 1
ATOM 1361 N N . PHE A 1 182 ? 0.502 -8.579 -12.032 1.00 98.25 182 PHE A N 1
ATOM 1362 C CA . PHE A 1 182 ? -0.708 -8.199 -12.749 1.00 98.25 182 PHE A CA 1
ATOM 1363 C C . PHE A 1 182 ? -1.819 -9.241 -12.548 1.00 98.25 182 PHE A C 1
ATOM 1365 O O . PHE A 1 182 ? -2.958 -8.892 -12.228 1.00 98.25 182 PHE A O 1
ATOM 1372 N N . GLU A 1 183 ? -1.487 -10.527 -12.673 1.00 98.25 183 GLU A N 1
ATOM 1373 C CA . GLU A 1 183 ? -2.424 -11.633 -12.454 1.00 98.25 183 GLU A CA 1
ATOM 1374 C C . GLU A 1 183 ? -2.924 -11.698 -11.010 1.00 98.25 183 GLU A C 1
ATOM 1376 O O . GLU A 1 183 ? -4.131 -11.802 -10.781 1.00 98.25 183 GLU A O 1
ATOM 1381 N N . TRP A 1 184 ? -2.020 -11.596 -10.033 1.00 98.44 184 TRP A N 1
ATOM 1382 C CA . TRP A 1 184 ? -2.361 -11.524 -8.613 1.00 98.44 184 TRP A CA 1
ATOM 1383 C C . TRP A 1 184 ? -3.327 -10.370 -8.329 1.00 98.44 184 TRP A C 1
ATOM 1385 O O . TRP A 1 184 ? -4.385 -10.571 -7.725 1.00 98.44 184 TRP A O 1
ATOM 1395 N N . TYR A 1 185 ? -3.022 -9.170 -8.823 1.00 98.31 185 TYR A N 1
A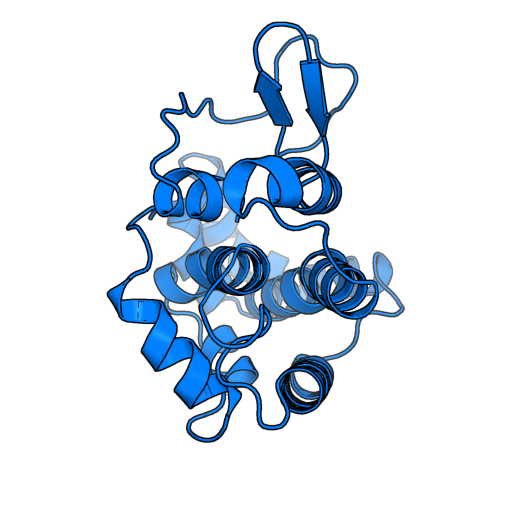TOM 1396 C CA . TYR A 1 185 ? -3.864 -8.002 -8.590 1.00 98.31 185 TYR A CA 1
ATOM 1397 C C . TYR A 1 185 ? -5.254 -8.166 -9.214 1.00 98.31 185 TYR A C 1
ATOM 1399 O O . TYR A 1 185 ? -6.256 -7.831 -8.582 1.00 98.31 185 TYR A O 1
ATOM 1407 N N . ASN A 1 186 ? -5.348 -8.743 -10.415 1.00 97.94 186 ASN A N 1
ATOM 1408 C CA . ASN A 1 186 ? -6.637 -9.017 -11.054 1.00 97.94 186 ASN A CA 1
ATOM 1409 C C . ASN A 1 186 ? -7.472 -10.068 -10.310 1.00 97.94 186 ASN A C 1
ATOM 1411 O O . ASN A 1 186 ? -8.698 -9.988 -10.352 1.00 97.94 186 ASN A O 1
ATOM 1415 N N . LYS A 1 187 ? -6.847 -11.005 -9.584 1.00 97.94 187 LYS A N 1
ATOM 1416 C CA . LYS A 1 187 ? -7.557 -11.920 -8.669 1.00 97.94 187 LYS A CA 1
ATOM 1417 C C . LYS A 1 187 ? -8.056 -11.199 -7.414 1.00 97.94 187 LYS A C 1
ATOM 1419 O O . LYS A 1 187 ? -9.151 -11.486 -6.933 1.00 97.94 187 LYS A O 1
ATOM 1424 N N . MET A 1 188 ? -7.272 -10.259 -6.882 1.00 98.12 188 MET A N 1
ATOM 1425 C CA . MET A 1 188 ? -7.638 -9.483 -5.690 1.00 98.12 188 MET A CA 1
ATOM 1426 C C . MET A 1 188 ? -8.756 -8.476 -5.969 1.00 98.12 188 MET A C 1
ATOM 1428 O O . MET A 1 188 ? -9.718 -8.383 -5.205 1.00 98.12 188 MET A O 1
ATOM 1432 N N . LYS A 1 189 ? -8.643 -7.732 -7.073 1.00 96.94 189 LYS A N 1
ATOM 1433 C CA . LYS A 1 189 ? -9.448 -6.546 -7.396 1.00 96.94 189 LYS A CA 1
ATOM 1434 C C . LYS A 1 189 ? -10.969 -6.730 -7.259 1.00 96.94 189 LYS A C 1
ATOM 1436 O O . LYS A 1 189 ? -11.576 -5.852 -6.648 1.00 96.94 189 LYS A O 1
ATOM 1441 N N . PRO A 1 190 ? -11.605 -7.810 -7.757 1.00 97.12 190 PRO A N 1
ATOM 1442 C CA . PRO A 1 190 ? -13.058 -7.984 -7.659 1.00 97.12 190 PRO A CA 1
ATOM 1443 C C . PRO A 1 190 ? -13.580 -8.073 -6.222 1.00 97.12 190 PRO A C 1
ATOM 1445 O O . PRO A 1 190 ? -14.740 -7.761 -5.971 1.00 97.12 190 PRO A O 1
ATOM 1448 N N . ASN A 1 191 ? -12.724 -8.488 -5.287 1.00 96.00 191 ASN A N 1
ATOM 1449 C CA . ASN A 1 191 ? -13.084 -8.715 -3.892 1.00 96.00 191 ASN A CA 1
ATOM 1450 C C . ASN A 1 191 ? -12.766 -7.507 -2.996 1.00 96.00 191 ASN A C 1
ATOM 1452 O O . ASN A 1 191 ? -13.129 -7.500 -1.820 1.00 96.00 191 ASN A O 1
ATOM 1456 N N . LEU A 1 192 ? -12.064 -6.493 -3.515 1.00 96.19 192 LEU A N 1
ATOM 1457 C CA . LEU A 1 192 ? -11.650 -5.350 -2.707 1.00 96.19 192 LEU A CA 1
ATOM 1458 C C . LEU A 1 192 ? -12.857 -4.483 -2.313 1.00 96.19 192 LEU A C 1
ATOM 1460 O O . LEU A 1 192 ? -13.705 -4.175 -3.155 1.00 96.19 192 LEU A O 1
ATOM 1464 N N . PRO A 1 193 ? -12.923 -4.022 -1.051 1.00 95.50 193 PRO A N 1
ATOM 1465 C CA . PRO A 1 193 ? -13.969 -3.107 -0.626 1.00 95.50 193 PRO A CA 1
ATOM 1466 C C . PRO A 1 193 ? -13.820 -1.750 -1.324 1.00 95.50 193 PRO A C 1
ATOM 1468 O O . PRO A 1 193 ? -12.710 -1.255 -1.544 1.00 95.50 193 PRO A O 1
ATOM 1471 N N . LYS A 1 194 ? -14.953 -1.110 -1.620 1.00 93.12 194 LYS A N 1
ATOM 1472 C CA . LYS A 1 194 ? -14.996 0.257 -2.153 1.00 93.12 194 LYS A CA 1
ATOM 1473 C C . LYS A 1 194 ? -14.814 1.250 -1.005 1.00 93.12 194 LYS A C 1
ATOM 1475 O O . LYS A 1 194 ? -15.729 1.449 -0.213 1.00 93.12 194 LYS A O 1
ATOM 1480 N N . ILE A 1 195 ? -13.612 1.813 -0.888 1.00 88.69 195 ILE A N 1
ATOM 1481 C CA . ILE A 1 195 ? -13.239 2.764 0.179 1.00 88.69 195 ILE A CA 1
ATOM 1482 C C . ILE A 1 195 ? -13.135 4.209 -0.336 1.00 88.69 195 ILE A C 1
ATOM 1484 O O . ILE A 1 195 ? -13.137 5.136 0.472 1.00 88.69 195 ILE A O 1
ATOM 1488 N N . PHE A 1 196 ? -13.043 4.385 -1.657 1.00 79.81 196 PHE A N 1
ATOM 1489 C CA . PHE A 1 196 ? -12.894 5.662 -2.353 1.00 79.81 196 PHE A CA 1
ATOM 1490 C C . PHE A 1 196 ? -13.964 5.793 -3.432 1.00 79.81 196 PHE A C 1
ATOM 1492 O O . PHE A 1 196 ? -14.284 4.746 -4.048 1.00 79.81 196 PHE A O 1
#

Secondary structure (DSSP, 8-state):
-HHHHHHHTT-------SSPTT-S--SS-EEEETTEEEESHHHHHHHHHHHHTSSPPPHHHHHHHHHIIIIIHHHHHHHHHT-HHHHHHHGGGG-TTHHHHHHHTHHHHHHHHHHHHHHH-TTPPPHHHHHHHHHHHHTT-SBTTBSS--HHHHHHHHHHHHHHHTT-THHHHHH-SSSHHHHHHHHHGGGS----

Radius of gyration: 16.98 Å; chains: 1; bounding box: 35×46×44 Å

InterPro domains:
  IPR036282 Glutathione S-transferase, C-terminal domain superfamily [SSF47616] (126-193)

Foldseek 3Di:
DVVQLCVLLPNDDDDDDAADPPDPDHDDDWDDDDDDIDDDPLRVLQVCQCVRVVDHDDPLLSVLSCCLRLALLLQLVLLLQLDLLSQLLLLPVVPPPRSVVSNVCSVVSNVVVNVVSCVVPVPHDHLVVLLVVVLVCCPVALENVGVDHGSSRSSNVVSCVSCVSSVHCSVCVNQPPDDRSVNSCVVCVVSTDDPD

pLDDT: mean 95.66, std 3.21, range [79.81, 98.69]

Sequence (196 aa):
KIRTILAWYKVNCKVVEGKKPGSEYKKVPVLVTHNRQINDSYIMVIALAPILDGVQLTKEMIEIEEMTTYGLMIALELEVVGSCTALISCAPSFGCPLGCVVASCACIICCVGPGRLRKANPELKGLEHYTKAYTNCLGAKQYFHGDKPGIIDVSICGVLAPFVHSGHNSVNKFLGSSGPLFEWYNKMKPNLPKIF

Organism: NCBI:txid233186